Protein 5YNL (pdb70)

Organism: Glaciozyma antarctica (strain PI12) (NCBI:txid1332765)

GO terms:
  GO:0004053 arginase activity (F, EXP)

Nearest PDB structures (foldseek):
  1tbj-assembly1_C  TM=9.280E-01  e=2.179E-28  Rattus norvegicus
  1zpe-assembly1_A  TM=9.276E-01  e=1.313E-27  Rattus norvegicus
  8rgu-assembly1_A  TM=8.989E-01  e=2.593E-28  Homo sapiens
  9frv-assembly1_C  TM=9.146E-01  e=8.754E-28  Homo sapiens
  1hqg-assembly1_A  TM=9.243E-01  e=5.274E-27  Rattus norvegicus

B-factor: mean 57.64, std 26.45, range [16.8, 161.22]

CATH classification: 3.40.800.10

Structure (mmCIF, N/CA/C/O backbone):
data_5YNL
#
_entry.id   5YNL
#
_cell.length_a   91.193
_cell.length_b   91.193
_cell.length_c   107.779
_cell.angle_alpha   90
_cell.angle_beta   90
_cell.angle_gamma   120
#
_symmetry.space_group_name_H-M   'H 3'
#
loop_
_entity.id
_entity.type
_entity.pdbx_description
1 polymer Arginase
2 water water
#
loop_
_atom_site.group_PDB
_atom_site.id
_atom_site.type_symbol
_atom_site.label_atom_id
_atom_site.label_alt_id
_atom_site.label_comp_id
_atom_site.label_asym_id
_atom_site.label_entity_id
_atom_site.label_seq_id
_atom_site.pdbx_PDB_ins_code
_atom_site.Cartn_x
_atom_site.Cartn_y
_atom_site.Cartn_z
_atom_site.occupancy
_atom_site.B_iso_or_equiv
_atom_site.auth_seq_id
_atom_site.auth_comp_id
_atom_site.auth_asym_id
_atom_site.auth_atom_id
_atom_site.pdbx_PDB_model_num
ATOM 1 N N . MET A 1 44 ? 11.88 37.531 22.064 1 83.315 1 MET A N 1
ATOM 2 C CA . MET A 1 44 ? 12.615 38.084 20.893 1 76.306 1 MET A CA 1
ATOM 3 C C . MET A 1 44 ? 13.402 36.953 20.223 1 71.82 1 MET A C 1
ATOM 4 O O . MET A 1 44 ? 13.855 36.016 20.889 1 82.504 1 MET A O 1
ATOM 9 N N . SER A 1 45 ? 13.562 37.081 18.897 1 61.927 2 SER A N 1
ATOM 10 C CA . SER A 1 45 ? 14.098 36.106 17.952 1 57.223 2 SER A CA 1
ATOM 11 C C . SER A 1 45 ? 15.599 35.831 18.156 1 60.244 2 SER A C 1
ATOM 12 O O . SER A 1 45 ? 16.32 36.71 18.629 1 62.116 2 SER A O 1
ATOM 15 N N . PRO A 1 46 ? 16.124 34.614 17.812 1 60.685 3 PRO A N 1
ATOM 16 C CA . PRO A 1 46 ? 17.554 34.311 17.924 1 59.371 3 PRO A CA 1
ATOM 17 C C . PRO A 1 46 ? 18.435 35.065 16.918 1 62.551 3 PRO A C 1
ATOM 18 O O . PRO A 1 46 ? 18.024 35.297 15.775 1 56.699 3 PRO A O 1
ATOM 22 N N . ALA A 1 47 ? 19.664 35.416 17.353 1 69.52 4 ALA A N 1
ATOM 23 C CA . ALA A 1 47 ? 20.625 36.24 16.611 1 67.092 4 ALA A CA 1
ATOM 24 C C . ALA A 1 47 ? 21.119 35.497 15.37 1 65.737 4 ALA A C 1
ATOM 25 O O . ALA A 1 47 ? 21.583 36.119 14.408 1 65.493 4 ALA A O 1
ATOM 27 N N . THR A 1 48 ? 20.989 34.162 15.423 1 61.509 5 THR A N 1
ATOM 28 C CA . THR A 1 48 ? 21.275 33.253 14.327 1 59.343 5 THR A CA 1
ATOM 29 C C . THR A 1 48 ? 20.188 32.161 14.219 1 55.211 5 THR A C 1
ATOM 30 O O . THR A 1 48 ? 19.378 31.986 15.124 1 55.118 5 THR A O 1
ATOM 34 N N . SER A 1 49 ? 20.141 31.45 13.087 1 50.801 6 SER A N 1
ATOM 35 C CA . SER A 1 49 ? 19.177 30.391 12.841 1 48.678 6 SER A CA 1
ATOM 36 C C . SER A 1 49 ? 19.496 29.187 13.714 1 52.003 6 SER A C 1
ATOM 37 O O . SER A 1 49 ? 20.606 28.66 13.585 1 59.278 6 SER A O 1
ATOM 40 N N . PRO A 1 50 ? 18.572 28.694 14.587 1 49.668 7 PRO A N 1
ATOM 41 C CA . PRO A 1 50 ? 18.821 27.469 15.362 1 53.061 7 PRO A CA 1
ATOM 42 C C . PRO A 1 50 ? 18.646 26.182 14.547 1 52.854 7 PRO A C 1
ATOM 43 O O . PRO A 1 50 ? 18.998 25.122 15.024 1 61.403 7 PRO A O 1
ATOM 47 N N . PHE A 1 51 ? 18.177 26.292 13.298 1 50.199 8 PHE A N 1
ATOM 48 C CA . PHE A 1 51 ? 17.643 25.165 12.552 1 51.882 8 PHE A CA 1
ATOM 49 C C . PHE A 1 51 ? 18.592 24.734 11.428 1 55.728 8 PHE A C 1
ATOM 50 O O . PHE A 1 51 ? 18.757 23.535 11.214 1 56.731 8 PHE A O 1
ATOM 58 N N . LEU A 1 52 ? 19.178 25.705 10.7 1 55.797 9 LEU A N 1
ATOM 59 C CA . LEU A 1 52 ? 19.784 25.424 9.399 1 56.661 9 LEU A CA 1
ATOM 60 C C . LEU A 1 52 ? 21.216 24.908 9.546 1 60.604 9 LEU A C 1
ATOM 61 O O . LEU A 1 52 ? 21.841 25.129 10.58 1 63.549 9 LEU A O 1
ATOM 66 N N . ALA A 1 53 ? 21.705 24.214 8.501 1 64.042 10 ALA A N 1
ATOM 67 C CA . ALA A 1 53 ? 23.035 23.608 8.467 1 69.272 10 ALA A CA 1
ATOM 68 C C . ALA A 1 53 ? 24.106 24.672 8.239 1 71.227 10 ALA A C 1
ATOM 69 O O . ALA A 1 53 ? 23.885 25.664 7.52 1 64.608 10 ALA A O 1
ATOM 71 N N . THR A 1 54 ? 25.266 24.379 8.847 1 74.708 11 THR A N 1
ATOM 72 C CA . THR A 1 54 ? 26.328 25.292 9.221 1 78.35 11 THR A CA 1
ATOM 73 C C . THR A 1 54 ? 27.105 25.807 8.004 1 84 11 THR A C 1
ATOM 74 O O . THR A 1 54 ? 27.722 26.863 8.167 1 93.906 11 THR A O 1
ATOM 76 N N . PRO A 1 55 ? 27.225 25.094 6.832 1 78.704 12 PRO A N 1
ATOM 77 C CA . PRO A 1 55 ? 27.191 25.77 5.521 1 73.053 12 PRO A CA 1
ATOM 78 C C . PRO A 1 55 ? 25.781 26.049 4.963 1 66.245 12 PRO A C 1
ATOM 79 O O . PRO A 1 55 ? 25.112 25.116 4.497 1 63.622 12 PRO A O 1
ATOM 83 N N A ARG A 1 56 ? 25.37 27.332 5.004 0.5 62.438 13 ARG A N 1
ATOM 84 N N B ARG A 1 56 ? 25.357 27.333 5.011 0.5 63.483 13 ARG A N 1
ATOM 85 C CA A ARG A 1 56 ? 24.031 27.811 4.666 0.5 56.525 13 ARG A CA 1
ATOM 86 C CA B ARG A 1 56 ? 24.001 27.798 4.701 0.5 58.242 13 ARG A CA 1
ATOM 87 C C A ARG A 1 56 ? 23.664 27.421 3.235 0.5 57.123 13 ARG A C 1
ATOM 88 C C B ARG A 1 56 ? 23.63 27.464 3.255 0.5 58.133 13 ARG A C 1
ATOM 89 O O A ARG A 1 56 ? 24.383 27.763 2.292 0.5 59.029 13 ARG A O 1
ATOM 90 O O B ARG A 1 56 ? 24.303 27.897 2.317 0.5 60.225 13 ARG A O 1
ATOM 105 N N . THR A 1 57 ? 22.571 26.66 3.097 1 54.787 14 THR A N 1
ATOM 106 C CA . THR A 1 57 ? 22.293 26.016 1.824 1 54.514 14 THR A CA 1
ATOM 107 C C . THR A 1 57 ? 20.825 26.181 1.524 1 50.765 14 THR A C 1
ATOM 108 O O . THR A 1 57 ? 20.025 25.827 2.379 1 52.49 14 THR A O 1
ATOM 112 N N . ALA A 1 58 ? 20.543 26.744 0.335 1 47.239 15 ALA A N 1
ATOM 113 C CA . ALA A 1 58 ? 19.213 26.925 -0.219 1 44.248 15 ALA A CA 1
ATOM 114 C C . ALA A 1 58 ? 18.931 25.78 -1.17 1 45.524 15 ALA A C 1
ATOM 115 O O . ALA A 1 58 ? 19.713 25.527 -2.101 1 47.953 15 ALA A O 1
ATOM 117 N N . GLY A 1 59 ? 17.828 25.083 -0.872 1 47.019 16 GLY A N 1
ATOM 118 C CA . GLY A 1 59 ? 17.316 24.024 -1.732 1 50.997 16 GLY A CA 1
ATOM 119 C C . GLY A 1 59 ? 16.2 24.56 -2.624 1 50.307 16 GLY A C 1
ATOM 120 O O . GLY A 1 59 ? 15.382 25.346 -2.145 1 48.776 16 GLY A O 1
ATOM 121 N N . ILE A 1 60 ? 16.232 24.195 -3.918 1 51.478 17 ILE A N 1
ATOM 122 C CA . ILE A 1 60 ? 15.236 24.659 -4.875 1 55.651 17 ILE A CA 1
ATOM 123 C C . ILE A 1 60 ? 14.42 23.472 -5.382 1 56.036 17 ILE A C 1
ATOM 124 O O . ILE A 1 60 ? 14.97 22.544 -5.963 1 54.224 17 ILE A O 1
ATOM 129 N N . VAL A 1 61 ? 13.095 23.578 -5.194 1 51.491 18 VAL A N 1
ATOM 130 C CA . VAL A 1 61 ? 12.106 22.687 -5.783 1 49.841 18 VAL A CA 1
ATOM 131 C C . VAL A 1 61 ? 11.225 23.544 -6.701 1 50.285 18 VAL A C 1
ATOM 132 O O . VAL A 1 61 ? 10.442 24.394 -6.228 1 45.616 18 VAL A O 1
ATOM 136 N N . GLY A 1 62 ? 11.431 23.369 -8.016 1 47.433 19 GLY A N 1
ATOM 137 C CA . GLY A 1 62 ? 10.546 23.926 -9.02 1 47.889 19 GLY A CA 1
ATOM 138 C C . GLY A 1 62 ? 9.457 22.928 -9.387 1 50.348 19 GLY A C 1
ATOM 139 O O . GLY A 1 62 ? 9.756 21.767 -9.621 1 51.546 19 GLY A O 1
ATOM 140 N N . CYS A 1 63 ? 8.2 23.39 -9.419 1 52.526 20 CYS A N 1
ATOM 141 C CA . CYS A 1 63 ? 7.097 22.576 -9.907 1 56.159 20 CYS A CA 1
ATOM 142 C C . CYS A 1 63 ? 6.173 23.381 -10.827 1 56.771 20 CYS A C 1
ATOM 143 O O . CYS A 1 63 ? 5.306 24.118 -10.353 1 52.105 20 CYS A O 1
ATOM 146 N N . PRO A 1 64 ? 6.283 23.22 -12.161 1 60.496 21 PRO A N 1
ATOM 147 C CA . PRO A 1 64 ? 5.309 23.79 -13.074 1 66.911 21 PRO A CA 1
ATOM 148 C C . PRO A 1 64 ? 4.063 22.912 -13.155 1 74.162 21 PRO A C 1
ATOM 149 O O . PRO A 1 64 ? 4.133 21.794 -13.703 1 85.38 21 PRO A O 1
ATOM 153 N N . PHE A 1 65 ? 2.947 23.43 -12.611 1 66.781 22 PHE A N 1
ATOM 154 C CA . PHE A 1 65 ? 1.685 22.709 -12.48 1 67.475 22 PHE A CA 1
ATOM 155 C C . PHE A 1 65 ? 0.554 23.681 -12.152 1 63.987 22 PHE A C 1
ATOM 156 O O . PHE A 1 65 ? 0.675 24.431 -11.191 1 58.1 22 PHE A O 1
ATOM 164 N N . SER A 1 66 ? -0.541 23.6 -12.927 1 70.522 23 SER A N 1
ATOM 165 C CA . SER A 1 66 ? -1.789 24.329 -12.711 1 73.116 23 SER A CA 1
ATOM 166 C C . SER A 1 66 ? -3.016 23.429 -12.947 1 76.736 23 SER A C 1
ATOM 167 O O . SER A 1 66 ? -3.537 23.334 -14.058 1 75.742 23 SER A O 1
ATOM 170 N N . GLY A 1 67 ? -3.492 22.772 -11.881 1 81.792 24 GLY A N 1
ATOM 171 C CA . GLY A 1 67 ? -4.603 21.829 -11.977 1 90.624 24 GLY A CA 1
ATOM 172 C C . GLY A 1 67 ? -5.327 21.626 -10.653 1 90.92 24 GLY A C 1
ATOM 173 O O . GLY A 1 67 ? -6.357 20.911 -10.678 1 93.57 24 GLY A O 1
ATOM 174 N N . ASP A 1 75 ? 2.659 26.81 -13.955 1 59.589 32 ASP A N 1
ATOM 175 C CA . ASP A 1 75 ? 3.205 27.978 -14.7 1 62.469 32 ASP A CA 1
ATOM 176 C C . ASP A 1 75 ? 4.564 27.618 -15.314 1 68.752 32 ASP A C 1
ATOM 177 O O . ASP A 1 75 ? 5.214 26.683 -14.857 1 71.785 32 ASP A O 1
ATOM 182 N N . THR A 1 76 ? 5.017 28.377 -16.33 1 71.413 33 THR A N 1
ATOM 183 C CA . THR A 1 76 ? 6.431 28.398 -16.704 1 70.234 33 THR A CA 1
ATOM 184 C C . THR A 1 76 ? 7.176 29.512 -15.947 1 63.549 33 THR A C 1
ATOM 185 O O . THR A 1 76 ? 8.337 29.785 -16.234 1 63.922 33 THR A O 1
ATOM 189 N N . GLY A 1 77 ? 6.524 30.114 -14.944 1 55.273 34 GLY A N 1
ATOM 190 C CA . GLY A 1 77 ? 7.11 31.127 -14.079 1 52.201 34 GLY A CA 1
ATOM 191 C C . GLY A 1 77 ? 8.221 30.554 -13.181 1 51.017 34 GLY A C 1
ATOM 192 O O . GLY A 1 77 ? 9.174 31.284 -12.892 1 50.015 34 GLY A O 1
ATOM 193 N N . PRO A 1 78 ? 8.106 29.316 -12.611 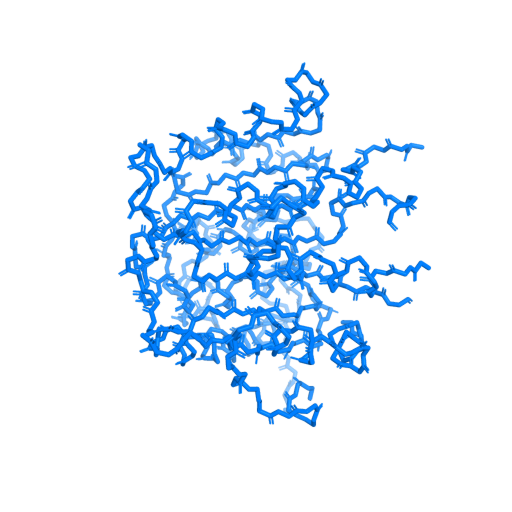1 49.622 35 PRO A N 1
ATOM 194 C CA . PRO A 1 78 ? 9.235 28.635 -11.977 1 50.205 35 PRO A CA 1
ATOM 195 C C . PRO A 1 78 ? 10.521 28.644 -12.811 1 49.035 35 PRO A C 1
ATOM 196 O O . PRO A 1 78 ? 11.546 29.125 -12.31 1 46.688 35 PRO A O 1
ATOM 200 N N . LEU A 1 79 ? 10.395 28.195 -14.075 1 48.544 36 LEU A N 1
ATOM 201 C CA . LEU A 1 79 ? 11.448 28.066 -15.063 1 50.597 36 LEU A CA 1
ATOM 202 C C . LEU A 1 79 ? 12.003 29.439 -15.414 1 51.694 36 LEU A C 1
ATOM 203 O O . LEU A 1 79 ? 13.213 29.545 -15.594 1 55.486 36 LEU A O 1
ATOM 208 N N . GLN A 1 80 ? 11.135 30.457 -15.532 1 50.612 37 GLN A N 1
ATOM 209 C CA . GLN A 1 80 ? 11.55 31.8 -15.929 1 52.575 37 GLN A CA 1
ATOM 210 C C . GLN A 1 80 ? 12.339 32.464 -14.811 1 49.455 37 GLN A C 1
ATOM 211 O O . GLN A 1 80 ? 13.264 33.221 -15.084 1 50.106 37 GLN A O 1
ATOM 217 N N . LEU A 1 81 ? 11.907 32.212 -13.571 1 46.451 38 LEU A N 1
ATOM 218 C CA . LEU A 1 81 ? 12.54 32.752 -12.384 1 44.392 38 LEU A CA 1
ATOM 219 C C . LEU A 1 81 ? 13.996 32.302 -12.368 1 44.329 38 LEU A C 1
ATOM 220 O O . LEU A 1 81 ? 14.866 33.114 -12.06 1 43.201 38 LEU A O 1
ATOM 225 N N . ILE A 1 82 ? 14.179 31.015 -12.663 1 44.327 39 ILE A N 1
ATOM 226 C CA . ILE A 1 82 ? 15.444 30.317 -12.624 1 50.527 39 ILE A CA 1
ATOM 227 C C . ILE A 1 82 ? 16.355 30.939 -13.682 1 54.875 39 ILE A C 1
ATOM 228 O O . ILE A 1 82 ? 17.522 31.244 -13.384 1 58.397 39 ILE A O 1
ATOM 233 N N . GLU A 1 83 ? 15.771 31.173 -14.869 1 54.315 40 GLU A N 1
ATOM 234 C CA . GLU A 1 83 ? 16.456 31.718 -16.028 1 56.582 40 GLU A CA 1
ATOM 235 C C . GLU A 1 83 ? 16.902 33.153 -15.741 1 55.233 40 GLU A C 1
ATOM 236 O O . GLU A 1 83 ? 17.922 33.58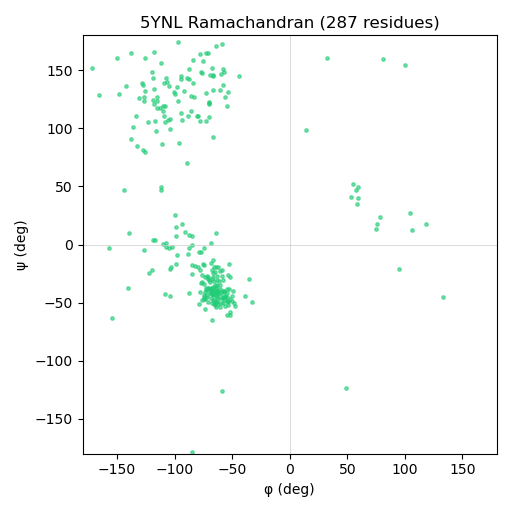2 -16.255 1 59.869 40 GLU A O 1
ATOM 242 N N . SER A 1 84 ? 16.151 33.882 -14.918 1 51.532 41 SER A N 1
ATOM 243 C CA . SER A 1 84 ? 16.346 35.311 -14.665 1 51.895 41 SER A CA 1
ATOM 244 C C . SER A 1 84 ? 17.488 35.599 -13.687 1 52.034 41 SER A C 1
ATOM 245 O O . SER A 1 84 ? 17.762 36.776 -13.452 1 53.12 41 SER A O 1
ATOM 248 N N . GLY A 1 85 ? 18.092 34.557 -13.08 1 50.899 42 GLY A N 1
ATOM 249 C CA . GLY A 1 85 ? 19.305 34.715 -12.293 1 51.337 42 GLY A CA 1
ATOM 250 C C . GLY A 1 85 ? 19.051 34.64 -10.785 1 49.608 42 GLY A C 1
ATOM 251 O O . GLY A 1 85 ? 19.834 35.168 -9.997 1 49.636 42 GLY A O 1
ATOM 252 N N . LEU A 1 86 ? 17.985 33.927 -10.392 1 48.023 43 LEU A N 1
ATOM 253 C CA . LEU A 1 86 ? 17.671 33.688 -8.996 1 45.565 43 LEU A CA 1
ATOM 254 C C . LEU A 1 86 ? 18.83 32.98 -8.284 1 49.386 43 LEU A C 1
ATOM 255 O O . LEU A 1 86 ? 19.1 33.302 -7.117 1 47.516 43 LEU A O 1
ATOM 260 N N . LEU A 1 87 ? 19.456 32.016 -9 1 51.464 44 LEU A N 1
ATOM 261 C CA . LEU A 1 87 ? 20.513 31.147 -8.518 1 54.328 44 LEU A CA 1
ATOM 262 C C . LEU A 1 87 ? 21.708 32.004 -8.096 1 58.078 44 LEU A C 1
ATOM 263 O O . LEU A 1 87 ? 22.156 31.895 -6.954 1 57.375 44 LEU A O 1
ATOM 268 N N . ASN A 1 88 ? 22.163 32.868 -9.023 1 61.089 45 ASN A N 1
ATOM 269 C CA . ASN A 1 88 ? 23.241 33.832 -8.856 1 63.288 45 ASN A CA 1
ATOM 270 C C . ASN A 1 88 ? 22.925 34.856 -7.747 1 62.7 45 ASN A C 1
ATOM 271 O O . ASN A 1 88 ? 23.84 35.361 -7.087 1 63.214 45 ASN A O 1
ATOM 276 N N . ASP A 1 89 ? 21.644 35.185 -7.559 1 53.543 46 ASP A N 1
ATOM 277 C CA . ASP A 1 89 ? 21.252 36.152 -6.546 1 54.345 46 ASP A CA 1
ATOM 278 C C . ASP A 1 89 ? 21.388 35.542 -5.161 1 52.746 46 ASP A C 1
ATOM 279 O O . ASP A 1 89 ? 21.762 36.247 -4.238 1 54.169 46 ASP A O 1
ATOM 284 N N . ILE A 1 90 ? 21.026 34.263 -5.053 1 51.536 47 ILE A N 1
ATOM 285 C CA . ILE A 1 90 ? 21.114 33.486 -3.835 1 51.579 47 ILE A CA 1
ATOM 286 C C . ILE A 1 90 ? 22.597 33.285 -3.471 1 55.016 47 ILE A C 1
ATOM 287 O O . ILE A 1 90 ? 22.962 33.445 -2.309 1 56.227 47 ILE A O 1
ATOM 292 N N . GLU A 1 91 ? 23.439 33.028 -4.48 1 54.59 48 GLU A N 1
ATOM 293 C CA . GLU A 1 91 ? 24.887 32.904 -4.365 1 61.635 48 GLU A CA 1
ATOM 294 C C . GLU A 1 91 ? 25.543 34.216 -3.893 1 62.159 48 GLU A C 1
ATOM 295 O O . GLU A 1 91 ? 26.404 34.207 -3.009 1 62.688 48 GLU A O 1
ATOM 301 N N . ASN A 1 92 ? 25.128 35.344 -4.48 1 62.526 49 ASN A N 1
ATOM 302 C CA . ASN A 1 92 ? 25.543 36.688 -4.086 1 64.978 49 ASN A CA 1
ATOM 303 C C . ASN A 1 92 ? 25.322 36.951 -2.592 1 60.524 49 ASN A C 1
ATOM 304 O O . ASN A 1 92 ? 26.103 37.691 -2.003 1 65.169 49 ASN A O 1
ATOM 309 N N . LEU A 1 93 ? 24.353 36.253 -1.989 1 55.717 50 LEU A N 1
ATOM 310 C CA . LEU A 1 93 ? 23.849 36.486 -0.642 1 56.85 50 LEU A CA 1
ATOM 311 C C . LEU A 1 93 ? 24.455 35.541 0.405 1 61.733 50 LEU A C 1
ATOM 312 O O . LEU A 1 93 ? 23.913 35.461 1.527 1 57.892 50 LEU A O 1
ATOM 317 N N . GLY A 1 94 ? 25.559 34.852 0.047 1 62.688 51 GLY A N 1
ATOM 318 C CA . GLY A 1 94 ? 26.237 33.935 0.95 1 62.259 51 GLY A CA 1
ATOM 319 C C . GLY A 1 94 ? 25.819 32.471 0.793 1 60.333 51 GLY A C 1
ATOM 320 O O . GLY A 1 94 ? 26.62 31.602 1.14 1 66.252 51 GLY A O 1
ATOM 321 N N . TRP A 1 95 ? 24.633 32.19 0.218 1 53.075 52 TRP A N 1
ATOM 322 C CA . TRP A 1 95 ? 24.066 30.84 0.211 1 53.272 52 TRP A CA 1
ATOM 323 C C . TRP A 1 95 ? 24.69 29.887 -0.814 1 56.651 52 TRP A C 1
ATOM 324 O O . TRP A 1 95 ? 25.073 30.325 -1.897 1 62.739 52 TRP A O 1
ATOM 335 N N . THR A 1 96 ? 24.734 28.578 -0.484 1 57.383 53 THR A N 1
ATOM 336 C CA . THR A 1 96 ? 25.047 27.474 -1.407 1 58.889 53 THR A CA 1
ATOM 337 C C . THR A 1 96 ? 23.742 26.891 -1.961 1 56.869 53 THR A C 1
ATOM 338 O O . THR A 1 96 ? 22.772 26.736 -1.224 1 53.7 53 THR A O 1
ATOM 342 N N . VAL A 1 97 ? 23.767 26.517 -3.256 1 58.053 54 VAL A N 1
ATOM 343 C CA . VAL A 1 97 ? 22.593 26.129 -4.023 1 55.139 54 VAL A CA 1
ATOM 344 C C . VAL A 1 97 ? 22.602 24.624 -4.293 1 57.716 54 VAL A C 1
ATOM 345 O O . VAL A 1 97 ? 23.51 24.069 -4.922 1 62.033 54 VAL A O 1
ATOM 349 N N . ASP A 1 98 ? 21.559 23.972 -3.777 1 57.143 55 ASP A N 1
ATOM 350 C CA . ASP A 1 98 ? 21.217 22.613 -4.15 1 59.748 55 ASP A CA 1
ATOM 351 C C . ASP A 1 98 ? 19.958 22.729 -4.984 1 55.832 55 ASP A C 1
ATOM 352 O O . ASP A 1 98 ? 18.903 22.997 -4.443 1 51.367 55 ASP A O 1
ATOM 357 N N . PHE A 1 99 ? 20.15 22.556 -6.293 1 58.704 56 PHE A N 1
ATOM 358 C CA . PHE A 1 99 ? 19.124 22.478 -7.309 1 59.24 56 PHE A CA 1
ATOM 359 C C . PHE A 1 99 ? 19.531 21.44 -8.351 1 63.661 56 PHE A C 1
ATOM 360 O O . PHE A 1 99 ? 20.68 21.448 -8.823 1 68.116 56 PHE A O 1
ATOM 368 N N . ALA A 1 100 ? 18.543 20.615 -8.75 1 64.498 57 ALA A N 1
ATOM 369 C CA . ALA A 1 100 ? 18.713 19.423 -9.57 1 71.813 57 ALA A CA 1
ATOM 370 C C . ALA A 1 100 ? 18.67 19.728 -11.074 1 74.327 57 ALA A C 1
ATOM 371 O O . ALA A 1 100 ? 18.656 18.803 -11.886 1 74.308 57 ALA A O 1
ATOM 373 N N . GLY A 1 101 ? 18.656 21.022 -11.442 1 73.385 58 GLY A N 1
ATOM 374 C CA . GLY A 1 101 ? 18.785 21.439 -12.83 1 75.316 58 GLY A CA 1
ATOM 375 C C . GLY A 1 101 ? 17.427 21.786 -13.432 1 75.242 58 GLY A C 1
ATOM 376 O O . GLY A 1 101 ? 16.382 21.309 -12.964 1 72.724 58 GLY A O 1
ATOM 377 N N . ALA A 1 102 ? 17.48 22.649 -14.456 1 77.617 59 ALA A N 1
ATOM 378 C CA . ALA A 1 102 ? 16.308 23.266 -15.061 1 76.027 59 ALA A CA 1
ATOM 379 C C . ALA A 1 102 ? 15.556 22.256 -15.933 1 81.8 59 ALA A C 1
ATOM 380 O O . ALA A 1 102 ? 14.385 22.476 -16.239 1 81.637 59 ALA A O 1
ATOM 382 N N . ASP A 1 103 ? 16.224 21.147 -16.299 1 86.728 60 ASP A N 1
ATOM 383 C CA . ASP A 1 103 ? 15.581 20.001 -16.931 1 94.939 60 ASP A CA 1
ATOM 384 C C . ASP A 1 103 ? 14.679 19.249 -15.947 1 99.891 60 ASP A C 1
ATOM 385 O O . ASP A 1 103 ? 13.685 18.661 -16.378 1 104.644 60 ASP A O 1
ATOM 390 N N . ALA A 1 104 ? 15.035 19.266 -14.646 1 99.523 61 ALA A N 1
ATOM 391 C CA . ALA A 1 104 ? 14.313 18.562 -13.591 1 101.504 61 ALA A CA 1
ATOM 392 C C . ALA A 1 104 ? 13.33 19.503 -12.89 1 103.359 61 ALA A C 1
ATOM 393 O O . ALA A 1 104 ? 13.662 20.131 -11.881 1 101.257 61 ALA A O 1
ATOM 395 N N . LEU A 1 105 ? 12.12 19.585 -13.469 1 106.482 62 LEU A N 1
ATOM 396 C CA . LEU A 1 105 ? 10.995 20.399 -13.022 1 109.773 62 LEU A CA 1
ATOM 397 C C . LEU A 1 105 ? 9.685 19.767 -13.514 1 117.642 62 LEU A C 1
ATOM 398 O O . LEU A 1 105 ? 8.873 19.33 -12.693 1 118.207 62 LEU A O 1
ATOM 400 N N . ALA A 1 106 ? 9.519 19.704 -14.854 1 121.186 63 ALA A N 1
ATOM 401 C CA . ALA A 1 106 ? 8.36 19.181 -15.571 1 113.56 63 ALA A CA 1
ATOM 402 C C . ALA A 1 106 ? 8.71 17.835 -16.212 1 116.199 63 ALA A C 1
ATOM 403 O O . ALA A 1 106 ? 7.771 17.118 -16.628 1 114.034 63 ALA A O 1
ATOM 405 N N . ASP A 1 112 ? 0.06 6.841 -17.424 1 138.855 69 ASP A N 1
ATOM 406 C CA . ASP A 1 112 ? -0.42 6.193 -18.678 1 148.808 69 ASP A CA 1
ATOM 407 C C . ASP A 1 112 ? -1.9 5.821 -18.533 1 155.347 69 ASP A C 1
ATOM 408 O O . ASP A 1 112 ? -2.461 5.134 -19.399 1 159.372 69 ASP A O 1
ATOM 413 N N . THR A 1 113 ? -2.518 6.308 -17.444 1 150.601 70 THR A N 1
ATOM 414 C CA . THR A 1 113 ? -3.827 5.873 -16.979 1 154.835 70 THR A CA 1
ATOM 415 C C . THR A 1 113 ? -4.75 7.078 -16.789 1 151.604 70 THR A C 1
ATOM 416 O O . THR A 1 113 ? -4.306 8.104 -16.264 1 144.967 70 THR A O 1
ATOM 418 N N . PRO A 1 114 ? -6.045 7.007 -17.215 1 154.211 71 PRO A N 1
ATOM 419 C CA . PRO A 1 114 ? -7.067 7.934 -16.73 1 151.345 71 PRO A CA 1
ATOM 420 C C . PRO A 1 114 ? -7.269 7.872 -15.216 1 146.353 71 PRO A C 1
ATOM 421 O O . PRO A 1 114 ? -7.093 6.818 -14.602 1 151.531 71 PRO A O 1
ATOM 425 N N . ASP A 1 115 ? -7.6 9.024 -14.627 1 139.295 72 ASP A N 1
ATOM 426 C CA . ASP A 1 115 ? -7.892 9.13 -13.204 1 137.078 72 ASP A CA 1
ATOM 427 C C . ASP A 1 115 ? -9.184 9.936 -13.027 1 135.259 72 ASP A C 1
ATOM 428 O O . ASP A 1 115 ? -9.131 11.161 -12.835 1 124.74 72 ASP A O 1
ATOM 433 N N . PRO A 1 116 ? -10.376 9.271 -13.117 1 137.988 73 PRO A N 1
ATOM 434 C CA . PRO A 1 116 ? -11.673 9.936 -12.983 1 137.18 73 PRO A CA 1
ATOM 435 C C . PRO A 1 116 ? -11.904 10.669 -11.658 1 131.17 73 PRO A C 1
ATOM 436 O O . PRO A 1 116 ? -11.101 10.585 -10.723 1 122.086 73 PRO A O 1
ATOM 440 N N . ASP A 1 117 ? -13.029 11.396 -11.624 1 133.449 74 ASP A N 1
ATOM 441 C CA . ASP A 1 117 ? -13.489 12.166 -10.484 1 130.006 74 ASP A CA 1
ATOM 442 C C . ASP A 1 117 ? -13.993 11.221 -9.398 1 132.328 74 ASP A C 1
ATOM 443 O O . ASP A 1 117 ? -15.04 10.578 -9.551 1 135.303 74 ASP A O 1
ATOM 448 N N . ILE A 1 118 ? -13.17 11.107 -8.345 1 127.409 75 ILE A N 1
ATOM 449 C CA . ILE A 1 118 ? -13.62 10.853 -6.985 1 129.257 75 ILE A CA 1
ATOM 450 C C . ILE A 1 118 ? -14.407 12.094 -6.542 1 130.49 75 ILE A C 1
ATOM 451 O O . ILE A 1 118 ? -13.978 13.216 -6.814 1 127.926 75 ILE A O 1
ATOM 456 N N . GLY A 1 119 ? -15.595 11.867 -5.952 1 135.825 76 GLY A N 1
ATOM 457 C CA . GLY A 1 119 ? -16.445 12.888 -5.347 1 135.094 76 GLY A CA 1
ATOM 458 C C . GLY A 1 119 ? -16.654 14.092 -6.264 1 133.231 76 GLY A C 1
ATOM 459 O O . GLY A 1 119 ? -17.105 13.922 -7.399 1 135.252 76 GLY A O 1
ATOM 460 N N . ARG A 1 120 ? -16.305 15.285 -5.745 1 126.435 77 ARG A N 1
ATOM 461 C CA . ARG A 1 120 ? -16.207 16.524 -6.511 1 121.098 77 ARG A CA 1
ATOM 462 C C . ARG A 1 120 ? -14.738 16.941 -6.593 1 114.505 77 ARG A C 1
ATOM 463 O O . ARG A 1 120 ? -14.397 18.094 -6.313 1 113.375 77 ARG A O 1
ATOM 471 N N . LEU A 1 121 ? -13.881 15.98 -6.975 1 112.982 78 LEU A N 1
ATOM 472 C CA . LEU A 1 121 ? -12.436 16.181 -7.043 1 110.968 78 LEU A CA 1
ATOM 473 C C . LEU A 1 121 ? -11.982 16 -8.492 1 108.736 78 LEU A C 1
ATOM 474 O O . LEU A 1 121 ? -12.382 15.043 -9.152 1 110.63 78 LEU A O 1
ATOM 479 N N . LYS A 1 122 ? -11.149 16.94 -8.966 1 101.999 79 LYS A N 1
ATOM 480 C CA . LYS A 1 122 ? -10.828 17.07 -10.38 1 102.938 79 LYS A CA 1
ATOM 481 C C . LYS A 1 122 ? -9.333 16.864 -10.605 1 101.688 79 LYS A C 1
ATOM 482 O O . LYS A 1 122 ? -8.515 17.577 -10.02 1 97.123 79 LYS A O 1
ATOM 488 N N . GLN A 1 123 ? -9.029 15.892 -11.487 1 107.308 80 GLN A N 1
ATOM 489 C CA . GLN A 1 123 ? -7.709 15.338 -11.789 1 105.466 80 GLN A CA 1
ATOM 490 C C . GLN A 1 123 ? -7.028 14.838 -10.502 1 98.429 80 GLN A C 1
ATOM 491 O O . GLN A 1 123 ? -5.864 15.166 -10.272 1 92.605 80 GLN A O 1
ATOM 497 N N . PRO A 1 124 ? -7.678 13.979 -9.662 1 98.228 81 PRO A N 1
ATOM 498 C CA . PRO A 1 124 ? -7.295 13.802 -8.259 1 92.76 81 PRO A CA 1
ATOM 499 C C . PRO A 1 124 ? -5.981 13.057 -8.004 1 91.004 81 PRO A C 1
ATOM 500 O O . PRO A 1 124 ? -5.19 13.494 -7.171 1 83.467 81 PRO A O 1
ATOM 504 N N . ARG A 1 125 ? -5.777 11.93 -8.711 1 99.127 82 ARG A N 1
ATOM 505 C CA . ARG A 1 125 ? -4.638 11.024 -8.551 1 100.878 82 ARG A CA 1
ATOM 506 C C . ARG A 1 125 ? -3.383 11.587 -9.23 1 98.635 82 ARG A C 1
ATOM 507 O O . ARG A 1 125 ? -2.266 11.172 -8.906 1 98.402 82 ARG A O 1
ATOM 509 N N . LEU A 1 126 ? -3.591 12.496 -10.198 1 96.509 83 LEU A N 1
ATOM 510 C CA . LEU A 1 126 ? -2.551 13.297 -10.824 1 92.012 83 LEU A CA 1
ATOM 511 C C . LEU A 1 126 ? -2.124 14.378 -9.837 1 86.36 83 LEU A C 1
ATOM 512 O O . LEU A 1 126 ? -0.921 14.62 -9.685 1 85.224 83 LEU A O 1
ATOM 517 N N . VAL A 1 127 ? -3.121 15.006 -9.182 1 81.123 84 VAL A N 1
ATOM 518 C CA . VAL A 1 127 ? -2.879 16.009 -8.157 1 75.062 84 VAL A CA 1
ATOM 519 C C . VAL A 1 127 ? -2.095 15.365 -7.01 1 72.632 84 VAL A C 1
ATOM 520 O O . VAL A 1 127 ? -1.145 15.979 -6.518 1 69.418 84 VAL A O 1
ATOM 524 N N . SER A 1 128 ? -2.451 14.113 -6.661 1 75.516 85 SER A N 1
ATOM 525 C CA . SER A 1 128 ? -1.786 13.35 -5.611 1 74.736 85 SER A CA 1
ATOM 526 C C . SER A 1 128 ? -0.336 13.015 -5.964 1 73.838 85 SER A C 1
ATOM 527 O O . SER A 1 128 ? 0.546 13.233 -5.131 1 69.233 85 SER A O 1
ATOM 530 N N . ARG A 1 129 ? -0.115 12.517 -7.195 1 77.26 86 ARG A N 1
ATOM 531 C CA . ARG A 1 129 ? 1.188 12.157 -7.745 1 79.244 86 ARG A CA 1
ATOM 532 C C . ARG A 1 129 ? 2.16 13.336 -7.576 1 74.635 86 ARG A C 1
ATOM 533 O O . ARG A 1 129 ? 3.156 13.231 -6.858 1 74.048 86 ARG A O 1
ATOM 541 N N . VAL A 1 130 ? 1.823 14.479 -8.188 1 71.42 87 VAL A N 1
ATOM 542 C CA . VAL A 1 130 ? 2.643 15.687 -8.249 1 68.332 87 VAL A CA 1
ATOM 543 C C . VAL A 1 130 ? 3.024 16.163 -6.839 1 65.003 87 VAL A C 1
ATOM 544 O O . VAL A 1 130 ? 4.192 16.487 -6.588 1 63.445 87 VAL A O 1
ATOM 548 N N . THR A 1 131 ? 2.041 16.187 -5.923 1 64.159 88 THR A N 1
ATOM 549 C CA . THR A 1 131 ? 2.239 16.773 -4.596 1 61.204 88 THR A CA 1
ATOM 550 C C . THR A 1 131 ? 3.08 15.849 -3.717 1 60.699 88 THR A C 1
ATOM 551 O O . THR A 1 131 ? 3.893 16.345 -2.929 1 57.663 88 THR A O 1
ATOM 555 N N . LYS A 1 132 ? 2.907 14.526 -3.916 1 63.496 89 LYS A N 1
ATOM 556 C CA . LYS A 1 132 ? 3.724 13.505 -3.275 1 65.599 89 LYS A CA 1
ATOM 557 C C . LYS A 1 132 ? 5.173 13.768 -3.669 1 65.337 89 LYS A C 1
ATOM 558 O O . LYS A 1 132 ? 6.014 13.945 -2.787 1 67.775 89 LYS A O 1
ATOM 564 N N . ASP A 1 133 ? 5.402 13.928 -4.976 1 64.401 90 ASP A N 1
ATOM 565 C CA . ASP A 1 133 ? 6.705 14.234 -5.547 1 66.189 90 ASP A CA 1
ATOM 566 C C . ASP A 1 133 ? 7.312 15.463 -4.869 1 62.354 90 ASP A C 1
ATOM 567 O O . ASP A 1 133 ? 8.508 15.474 -4.564 1 61.795 90 ASP A O 1
ATOM 572 N N . VAL A 1 134 ? 6.445 16.443 -4.562 1 58.159 91 VAL A N 1
ATOM 573 C CA . VAL A 1 134 ? 6.849 17.701 -3.98 1 52.93 91 VAL A CA 1
ATOM 574 C C . VAL A 1 134 ? 7.223 17.467 -2.519 1 53.588 91 VAL A C 1
ATOM 575 O O . VAL A 1 134 ? 8.338 17.827 -2.14 1 54.369 91 VAL A O 1
ATOM 579 N N . ALA A 1 135 ? 6.31 16.891 -1.708 1 54.716 92 ALA A N 1
ATOM 580 C CA . ALA A 1 135 ? 6.619 16.444 -0.341 1 54.831 92 ALA A CA 1
ATOM 581 C C . ALA A 1 135 ? 8.011 15.814 -0.242 1 56.257 92 ALA A C 1
ATOM 582 O O . ALA A 1 135 ? 8.762 16.148 0.681 1 53.8 92 ALA A O 1
ATOM 584 N N . ASP A 1 136 ? 8.329 14.949 -1.231 1 59.214 93 ASP A N 1
ATOM 585 C CA . ASP A 1 136 ? 9.549 14.162 -1.308 1 64.44 93 ASP A CA 1
ATOM 586 C C . ASP A 1 136 ? 10.775 15.061 -1.445 1 65.474 93 ASP A C 1
ATOM 587 O O . ASP A 1 136 ? 11.69 14.974 -0.626 1 71.281 93 ASP A O 1
ATOM 592 N N . ARG A 1 137 ? 10.76 15.945 -2.447 1 65.723 94 ARG A N 1
ATOM 593 C CA . ARG A 1 137 ? 11.931 16.732 -2.819 1 65.38 94 ARG A CA 1
ATOM 594 C C . ARG A 1 137 ? 12.241 17.747 -1.72 1 61.122 94 ARG A C 1
ATOM 595 O O . ARG A 1 137 ? 13.414 18.038 -1.47 1 62.788 94 ARG A O 1
ATOM 603 N N . VAL A 1 138 ? 11.172 18.221 -1.057 1 54.685 95 VAL A N 1
ATOM 604 C CA . VAL A 1 138 ? 11.178 19.235 -0.016 1 49.975 95 VAL A CA 1
ATOM 605 C C . VAL A 1 138 ? 11.726 18.604 1.256 1 50.41 95 VAL A C 1
ATOM 606 O O . VAL A 1 138 ? 12.616 19.173 1.883 1 49.189 95 VAL A O 1
ATOM 610 N N . TYR A 1 139 ? 11.217 17.408 1.583 1 52.266 96 TYR A N 1
ATOM 611 C CA . TYR A 1 139 ? 11.707 16.623 2.704 1 55.419 96 TYR A CA 1
ATOM 612 C C . TYR A 1 139 ? 13.218 16.406 2.604 1 57.744 96 TYR A C 1
ATOM 613 O O . TYR A 1 139 ? 13.91 16.692 3.583 1 57.723 96 TYR A O 1
ATOM 622 N N . ALA A 1 140 ? 13.688 15.971 1.418 1 57.798 97 ALA A N 1
ATOM 623 C CA . ALA A 1 140 ? 15.091 15.724 1.105 1 60.712 97 ALA A CA 1
ATOM 624 C C . ALA A 1 140 ? 15.955 16.944 1.411 1 59.239 97 ALA A C 1
ATOM 625 O O . ALA A 1 140 ? 16.945 16.782 2.104 1 62.102 97 ALA A O 1
ATOM 627 N N . HIS A 1 141 ? 15.553 18.139 0.942 1 55.936 98 HIS A N 1
ATOM 628 C CA . HIS A 1 141 ? 16.228 19.402 1.236 1 56.514 98 HIS A CA 1
ATOM 629 C C . HIS A 1 141 ? 16.165 19.755 2.729 1 57.501 98 HIS A C 1
ATOM 630 O O . HIS A 1 141 ? 17.185 20.087 3.329 1 65.46 98 HIS A O 1
ATOM 637 N N . ALA A 1 142 ? 14.961 19.697 3.314 1 54.027 99 ALA A N 1
ATOM 638 C CA . ALA A 1 142 ? 14.699 20.005 4.713 1 53.973 99 ALA A CA 1
ATOM 639 C C . ALA A 1 142 ? 15.42 19.025 5.656 1 57.968 99 ALA A C 1
ATOM 640 O O . ALA A 1 142 ? 15.945 19.428 6.693 1 59.726 99 ALA A O 1
ATOM 642 N N . SER A 1 143 ? 15.492 17.741 5.293 1 56.816 100 SER A N 1
ATOM 643 C CA . SER A 1 143 ? 16.206 16.785 6.144 1 60.247 100 SER A CA 1
ATOM 644 C C . SER A 1 143 ? 17.723 17.028 6.168 1 60.446 100 SER A C 1
ATOM 645 O O . SER A 1 143 ? 18.412 16.337 6.892 1 64.937 100 SER A O 1
ATOM 648 N N . LYS A 1 144 ? 18.224 18.067 5.469 1 59.674 101 LYS A N 1
ATOM 649 C CA . LYS A 1 144 ? 19.649 18.352 5.335 1 60.391 101 LYS A CA 1
ATOM 650 C C . LYS A 1 144 ? 20.049 19.721 5.911 1 59.653 101 LYS A C 1
ATOM 651 O O . LYS A 1 144 ? 21.198 20.133 5.754 1 59.888 101 LYS A O 1
ATOM 657 N N . GLY A 1 145 ? 19.105 20.455 6.529 1 57.589 102 GLY A N 1
ATOM 658 C CA . GLY A 1 145 ? 19.381 21.778 7.089 1 57.519 102 GLY A CA 1
ATOM 659 C C . GLY A 1 145 ? 19.419 22.88 6.028 1 57.673 102 GLY A C 1
ATOM 660 O O . GLY A 1 145 ? 20.076 23.922 6.182 1 54.19 102 GLY A O 1
ATOM 661 N N . GLN A 1 146 ? 18.729 22.6 4.916 1 59.86 103 GLN A N 1
ATOM 662 C CA . GLN A 1 146 ? 18.556 23.562 3.842 1 53.556 103 GLN A CA 1
ATOM 663 C C . GLN A 1 146 ? 17.33 24.416 4.137 1 47.891 103 GLN A C 1
ATOM 664 O O . GLN A 1 146 ? 16.394 23.98 4.82 1 44.892 103 GLN A O 1
ATOM 670 N N . LEU A 1 147 ? 17.365 25.656 3.629 1 45.703 104 LEU A N 1
ATOM 671 C CA . LEU A 1 147 ? 16.142 26.437 3.54 1 41.898 104 LEU A CA 1
ATOM 672 C C . LEU A 1 147 ? 15.518 26.082 2.195 1 39.251 104 LEU A C 1
ATOM 673 O O . LEU A 1 147 ? 16.12 26.432 1.189 1 38.703 104 LEU A O 1
ATOM 678 N N . THR A 1 148 ? 14.375 25.371 2.195 1 38.57 105 THR A N 1
ATOM 679 C CA . THR A 1 148 ? 13.767 24.885 0.958 1 39.655 105 THR A CA 1
ATOM 680 C C . THR A 1 148 ? 12.867 25.985 0.362 1 40.744 105 THR A C 1
ATOM 681 O O . THR A 1 148 ? 11.84 26.391 0.95 1 41.789 105 THR A O 1
ATOM 685 N N . VAL A 1 149 ? 13.283 26.466 -0.817 1 36.914 106 VAL A N 1
ATOM 686 C CA . VAL A 1 149 ? 12.526 27.388 -1.646 1 37.553 106 VAL A CA 1
ATOM 687 C C . VAL A 1 149 ? 11.748 26.553 -2.67 1 38.844 106 VAL A C 1
ATOM 688 O O . VAL A 1 149 ? 12.353 25.836 -3.466 1 42.315 106 VAL A O 1
ATOM 692 N N . THR A 1 150 ? 10.412 26.558 -2.548 1 37.619 107 THR A N 1
ATOM 693 C CA . THR A 1 150 ? 9.539 25.949 -3.552 1 37.043 107 THR A CA 1
ATOM 694 C C . THR A 1 150 ? 8.99 27.027 -4.468 1 35.989 107 THR A C 1
ATOM 695 O O . THR A 1 150 ? 8.43 28.005 -3.98 1 35.47 107 THR A O 1
ATOM 699 N N . LEU A 1 151 ? 9.145 26.768 -5.772 1 38.439 108 LEU A N 1
ATOM 700 C CA . LEU A 1 151 ? 8.734 27.637 -6.845 1 42.248 108 LEU A CA 1
ATOM 701 C C . LEU A 1 151 ? 7.597 26.927 -7.562 1 45.189 108 LEU A C 1
ATOM 702 O O . LEU A 1 151 ? 7.811 25.854 -8.139 1 46.558 108 LEU A O 1
ATOM 707 N N . GLY A 1 152 ? 6.413 27.557 -7.527 1 40.922 109 GLY A N 1
ATOM 708 C CA . GLY A 1 152 ? 5.25 26.863 -8.038 1 40.891 109 GLY A CA 1
ATOM 709 C C . GLY A 1 152 ? 4.478 27.639 -9.099 1 42.663 109 GLY A C 1
ATOM 710 O O . GLY A 1 152 ? 4.674 28.843 -9.335 1 37.922 109 GLY A O 1
ATOM 711 N N . GLY A 1 153 ? 3.704 26.814 -9.806 1 45.462 110 GLY A N 1
ATOM 712 C CA . GLY A 1 153 ? 2.281 26.966 -9.988 1 47.313 110 GLY A CA 1
ATOM 713 C C . GLY A 1 153 ? 1.511 26.965 -8.664 1 45.424 110 GLY A C 1
ATOM 714 O O . GLY A 1 153 ? 1.769 27.787 -7.772 1 38.603 110 GLY A O 1
ATOM 715 N N . ASP A 1 154 ? 0.527 26.054 -8.623 1 47.907 111 ASP A N 1
ATOM 716 C CA . ASP A 1 154 ? -0.69 26.188 -7.843 1 49.492 111 ASP A CA 1
ATOM 717 C C . ASP A 1 154 ? -0.384 26.148 -6.358 1 43.576 111 ASP A C 1
ATOM 718 O O . ASP A 1 154 ? 0.467 25.398 -5.943 1 43.013 111 ASP A O 1
ATOM 723 N N . HIS A 1 155 ? -1.136 26.91 -5.572 1 43.737 112 HIS A N 1
ATOM 724 C CA . HIS A 1 155 ? -0.96 26.886 -4.135 1 42.671 112 HIS A CA 1
ATOM 725 C C . HIS A 1 155 ? -1.351 25.526 -3.539 1 44.086 112 HIS A C 1
ATOM 726 O O . HIS A 1 155 ? -0.986 25.221 -2.401 1 42.911 112 HIS A O 1
ATOM 733 N N . SER A 1 156 ? -2.036 24.689 -4.325 1 46.43 113 SER A N 1
ATOM 734 C CA . SER A 1 156 ? -2.325 23.323 -3.919 1 50.97 113 SER A CA 1
ATOM 735 C C . SER A 1 156 ? -1.05 22.494 -3.707 1 51.817 113 SER A C 1
ATOM 736 O O . SER A 1 156 ? -1.083 21.494 -2.977 1 53.821 113 SER A O 1
ATOM 739 N N . LEU A 1 157 ? 0.083 22.948 -4.28 1 49.461 114 LEU A N 1
ATOM 740 C CA . LEU A 1 157 ? 1.385 22.296 -4.114 1 49.868 114 LEU A CA 1
ATOM 741 C C . LEU A 1 157 ? 1.906 22.426 -2.67 1 46.197 114 LEU A C 1
ATOM 742 O O . LEU A 1 157 ? 2.827 21.682 -2.288 1 40.587 114 LEU A O 1
ATOM 747 N N . ALA A 1 158 ? 1.313 23.351 -1.871 1 42.028 115 ALA A N 1
ATOM 748 C CA . ALA A 1 158 ? 1.65 23.439 -0.45 1 41.459 115 ALA A CA 1
ATOM 749 C C . ALA A 1 158 ? 1.236 22.196 0.364 1 45.974 115 ALA A C 1
ATOM 750 O O . ALA A 1 158 ? 1.839 21.919 1.4 1 48.716 115 ALA A O 1
ATOM 752 N N . MET A 1 159 ? 0.313 21.382 -0.152 1 45.726 116 MET A N 1
ATOM 753 C CA . MET A 1 159 ? 0.119 20.032 0.346 1 50.998 116 MET A CA 1
ATOM 754 C C . MET A 1 159 ? 1.458 19.294 0.423 1 54.254 116 MET A C 1
ATOM 755 O O . MET A 1 159 ? 1.785 18.738 1.471 1 57.36 116 MET A O 1
ATOM 760 N N . GLY A 1 160 ? 2.243 19.351 -0.667 1 51.587 117 GLY A N 1
ATOM 761 C CA . GLY A 1 160 ? 3.581 18.803 -0.726 1 48.741 117 GLY A CA 1
ATOM 762 C C . GLY A 1 160 ? 4.558 19.556 0.167 1 46.833 117 GLY A C 1
ATOM 763 O O . GLY A 1 160 ? 5.244 18.907 0.951 1 48.93 117 GLY A O 1
ATOM 764 N N . THR A 1 161 ? 4.602 20.901 0.057 1 43.011 118 THR A N 1
ATOM 765 C CA . THR A 1 161 ? 5.653 21.706 0.67 1 40.407 118 THR A CA 1
ATOM 766 C C . THR A 1 161 ? 5.548 21.641 2.181 1 41.367 118 THR A C 1
ATOM 767 O O . THR A 1 161 ? 6.564 21.537 2.871 1 43.631 118 THR A O 1
ATOM 771 N N . VAL A 1 162 ? 4.309 21.727 2.669 1 42.937 119 VAL A N 1
ATOM 772 C CA . VAL A 1 162 ? 4.023 21.707 4.099 1 43.106 119 VAL A CA 1
ATOM 773 C C . VAL A 1 162 ? 4.306 20.292 4.652 1 46.184 119 VAL A C 1
ATOM 774 O O . VAL A 1 162 ? 4.891 20.168 5.73 1 47.03 119 VAL A O 1
ATOM 778 N N . SER A 1 163 ? 3.992 19.235 3.881 1 48.095 120 SER A N 1
ATOM 779 C CA . SER A 1 163 ? 4.216 17.865 4.34 1 54.167 120 SER A CA 1
ATOM 780 C C . SER A 1 163 ? 5.697 17.584 4.589 1 54.342 120 SER A C 1
ATOM 781 O O . SER A 1 163 ? 6.04 16.991 5.615 1 55.144 120 SER A O 1
ATOM 784 N N . GLY A 1 164 ? 6.545 17.988 3.628 1 51.631 121 GLY A N 1
ATOM 785 C CA . GLY A 1 164 ? 7.98 17.761 3.696 1 51.589 121 GLY A CA 1
ATOM 786 C C . GLY A 1 164 ? 8.629 18.567 4.821 1 50.492 121 GLY A C 1
ATOM 787 O O . GLY A 1 164 ? 9.565 18.08 5.461 1 51.611 121 GLY A O 1
ATOM 788 N N . THR A 1 165 ? 8.13 19.808 5.015 1 49.385 122 THR A N 1
ATOM 789 C CA . THR A 1 165 ? 8.621 20.772 5.994 1 45.082 122 THR A CA 1
ATOM 790 C C . THR A 1 165 ? 8.213 20.281 7.383 1 45.375 122 THR A C 1
ATOM 791 O O . THR A 1 165 ? 9.015 20.259 8.316 1 45.932 122 THR A O 1
ATOM 795 N N . PHE A 1 166 ? 6.97 19.817 7.483 1 45.244 123 PHE A N 1
ATOM 796 C CA . PHE A 1 166 ? 6.44 19.448 8.771 1 48.255 123 PHE A CA 1
ATOM 797 C C . PHE A 1 166 ? 6.942 18.077 9.18 1 52.199 123 PHE A C 1
ATOM 798 O O . PHE A 1 166 ? 6.934 17.807 10.372 1 56.502 123 PHE A O 1
ATOM 806 N N . LYS A 1 167 ? 7.415 17.277 8.209 1 53.988 124 LYS A N 1
ATOM 807 C CA . LYS A 1 167 ? 8.081 16.01 8.475 1 57.957 124 LYS A CA 1
ATOM 808 C C . LYS A 1 167 ? 9.398 16.256 9.212 1 56.584 124 LYS A C 1
ATOM 809 O O . LYS A 1 167 ? 9.608 15.646 10.245 1 58.458 124 LYS A O 1
ATOM 815 N N . ALA A 1 168 ? 10.254 17.139 8.668 1 54.157 125 ALA A N 1
ATOM 816 C CA . ALA A 1 168 ? 11.492 17.622 9.275 1 54.115 125 ALA A CA 1
ATOM 817 C C . ALA A 1 168 ? 11.237 18.476 10.526 1 52.976 125 ALA A C 1
ATOM 818 O O . ALA A 1 168 ? 12.007 18.405 11.476 1 55.122 125 ALA A O 1
ATOM 820 N N . TYR A 1 169 ? 10.213 19.339 10.497 1 48.656 126 TYR A N 1
ATOM 821 C CA . TYR A 1 169 ? 9.937 20.258 11.588 1 48.401 126 TYR A CA 1
ATOM 822 C C . TYR A 1 169 ? 8.477 20.101 12.017 1 47.921 126 TYR A C 1
ATOM 823 O O . TYR A 1 169 ? 7.639 20.925 11.589 1 42.919 126 TYR A O 1
ATOM 832 N N . PRO A 1 170 ? 8.128 19.073 12.853 1 47.574 127 PRO A N 1
ATOM 833 C CA . PRO A 1 170 ? 6.769 18.928 13.366 1 47.989 127 PRO A CA 1
ATOM 834 C C . PRO A 1 170 ? 6.343 20.071 14.273 1 46.312 127 PRO A C 1
ATOM 835 O O . PRO A 1 170 ? 5.137 20.246 14.481 1 46.689 127 PRO A O 1
ATOM 839 N N . GLU A 1 171 ? 7.326 20.823 14.802 1 45.007 128 GLU A N 1
ATOM 840 C CA . GLU A 1 171 ? 7.026 22.013 15.594 1 44.044 128 GLU A CA 1
ATOM 841 C C . GLU A 1 171 ? 7.023 23.299 14.745 1 41.343 128 GLU A C 1
ATOM 842 O O . GLU A 1 171 ? 6.989 24.407 15.295 1 42.443 128 GLU A O 1
ATOM 848 N N . ALA A 1 172 ? 6.928 23.198 13.408 1 38.537 129 ALA A N 1
ATOM 849 C CA . ALA A 1 172 ? 6.907 24.421 12.606 1 35.25 129 ALA A CA 1
ATOM 850 C C . ALA A 1 172 ? 5.573 25.163 12.73 1 36.55 129 ALA A C 1
ATOM 851 O O . ALA A 1 172 ? 4.596 24.591 13.197 1 42.639 129 ALA A O 1
ATOM 853 N N . CYS A 1 173 ? 5.525 26.442 12.309 1 33.667 130 CYS A N 1
ATOM 854 C CA . CYS A 1 173 ? 4.26 27.135 12.088 1 33.253 130 CYS A CA 1
ATOM 855 C C . CYS A 1 173 ? 4.133 27.539 10.616 1 32.303 130 CYS A C 1
ATOM 856 O O . CYS A 1 173 ? 5.126 27.494 9.873 1 32.195 130 CYS A O 1
ATOM 859 N N . LEU A 1 174 ? 2.915 27.91 10.197 1 28.679 131 LEU A N 1
ATOM 860 C CA . LEU A 1 174 ? 2.688 28.148 8.791 1 27.512 131 LEU A CA 1
ATOM 861 C C . LEU A 1 174 ? 2.074 29.535 8.576 1 30.948 131 LEU A C 1
ATOM 862 O O . LEU A 1 174 ? 1.046 29.887 9.177 1 34.017 131 LEU A O 1
ATOM 867 N N . ILE A 1 175 ? 2.76 30.34 7.749 1 28.976 132 ILE A N 1
ATOM 868 C CA . ILE A 1 175 ? 2.233 31.647 7.402 1 25.933 132 ILE A CA 1
ATOM 869 C C . ILE A 1 175 ? 1.814 31.591 5.946 1 24.245 132 ILE A C 1
ATOM 870 O O . ILE A 1 175 ? 2.624 31.338 5.046 1 25.593 132 ILE A O 1
ATOM 875 N N . TRP A 1 176 ? 0.519 31.816 5.738 1 25.179 133 TRP A N 1
ATOM 876 C CA . TRP A 1 176 ? -0.003 31.581 4.415 1 25.722 133 TRP A CA 1
ATOM 877 C C . TRP A 1 176 ? -0.466 32.935 3.847 1 25.699 133 TRP A C 1
ATOM 878 O O . TRP A 1 176 ? -1.299 33.645 4.421 1 25.887 133 TRP A O 1
ATOM 889 N N . VAL A 1 177 ? 0.194 33.322 2.748 1 24.594 134 VAL A N 1
ATOM 890 C CA . VAL A 1 177 ? -0.031 34.573 2.068 1 21.345 134 VAL A CA 1
ATOM 891 C C . VAL A 1 177 ? -0.715 34.293 0.737 1 25.175 134 VAL A C 1
ATOM 892 O O . VAL A 1 177 ? -0.109 33.797 -0.209 1 28.839 134 VAL A O 1
ATOM 896 N N . ASP A 1 178 ? -1.99 34.704 0.652 1 27.362 135 ASP A N 1
ATOM 897 C CA . ASP A 1 178 ? -2.865 34.389 -0.463 1 30.736 135 ASP A CA 1
ATOM 898 C C . ASP A 1 178 ? -4.14 35.213 -0.268 1 32.49 135 ASP A C 1
ATOM 899 O O . ASP A 1 178 ? -4.444 35.587 0.856 1 29.896 135 ASP A O 1
ATOM 904 N N . ALA A 1 179 ? -4.807 35.534 -1.386 1 33.538 136 ALA A N 1
ATOM 905 C CA . ALA A 1 179 ? -6.133 36.117 -1.465 1 36.468 136 ALA A CA 1
ATOM 906 C C . ALA A 1 179 ? -7.2 35.133 -0.965 1 40.95 136 ALA A C 1
ATOM 907 O O . ALA A 1 179 ? -8.272 35.568 -0.492 1 35.496 136 ALA A O 1
ATOM 909 N N . HIS A 1 180 ? -6.887 33.817 -1.106 1 41.236 137 HIS A N 1
ATOM 910 C CA . HIS A 1 180 ? -7.808 32.716 -0.873 1 41.137 137 HIS A CA 1
ATOM 911 C C . HIS A 1 180 ? -7.304 31.802 0.235 1 38.502 137 HIS A C 1
ATOM 912 O O . HIS A 1 180 ? -6.119 31.549 0.347 1 35.632 137 HIS A O 1
ATOM 919 N N . ALA A 1 181 ? -8.248 31.215 0.966 1 44.722 138 ALA A N 1
ATOM 920 C CA . ALA A 1 181 ? -7.971 30.379 2.124 1 44.887 138 ALA A CA 1
ATOM 921 C C . ALA A 1 181 ? -7.676 28.923 1.746 1 45.67 138 ALA A C 1
ATOM 922 O O . ALA A 1 181 ? -6.971 28.269 2.496 1 46.304 138 ALA A O 1
ATOM 924 N N . ASP A 1 182 ? -8.173 28.418 0.599 1 49.036 139 ASP A N 1
ATOM 925 C CA . ASP A 1 182 ? -7.86 27.077 0.088 1 50.856 139 ASP A CA 1
ATOM 926 C C . ASP A 1 182 ? -8.142 26.011 1.169 1 50.102 139 ASP A C 1
ATOM 927 O O . ASP A 1 182 ? -7.37 25.066 1.366 1 48.296 139 ASP A O 1
ATOM 932 N N . ILE A 1 183 ? -9.253 26.189 1.895 1 50.213 140 ILE A N 1
ATOM 933 C CA . ILE A 1 183 ? -9.557 25.436 3.101 1 53.812 140 ILE A CA 1
ATOM 934 C C . ILE A 1 183 ? -10.727 24.477 2.872 1 58.274 140 ILE A C 1
ATOM 935 O O . ILE A 1 183 ? -11.046 23.713 3.775 1 65.038 140 ILE A O 1
ATOM 940 N N . ASN A 1 184 ? -11.298 24.447 1.654 1 60.398 141 ASN A N 1
ATOM 941 C CA . ASN A 1 184 ? -12.399 23.542 1.314 1 68.203 141 ASN A CA 1
ATOM 942 C C . ASN A 1 184 ? -11.997 22.083 1.478 1 69.367 141 ASN A C 1
ATOM 943 O O . ASN A 1 184 ? -10.92 21.687 1.042 1 67.18 141 ASN A O 1
ATOM 948 N N . THR A 1 185 ? -12.886 21.329 2.138 1 72.079 142 THR A N 1
ATOM 949 C CA . THR A 1 185 ? -12.875 19.876 2.154 1 75.345 142 THR A CA 1
ATOM 950 C C . THR A 1 185 ? -13.409 19.383 0.808 1 77.887 142 THR A C 1
ATOM 951 O O . THR A 1 185 ? -14.127 20.122 0.132 1 77.282 142 THR A O 1
ATOM 955 N N . PRO A 1 186 ? -13.106 18.13 0.379 1 82.349 143 PRO A N 1
ATOM 956 C CA . PRO A 1 186 ? -13.758 17.525 -0.789 1 88.67 143 PRO A CA 1
ATOM 957 C C . PRO A 1 186 ? -15.291 17.553 -0.787 1 95.307 143 PRO A C 1
ATOM 958 O O . PRO A 1 186 ? -15.905 17.572 -1.855 1 100.706 143 PRO A O 1
ATOM 962 N N . HIS A 1 187 ? -15.896 17.569 0.412 1 97.943 144 HIS A N 1
ATOM 963 C CA . HIS A 1 187 ? -17.335 17.714 0.583 1 104.323 144 HIS A CA 1
ATOM 964 C C . HIS A 1 187 ? -17.774 19.142 0.241 1 104.442 144 HIS A C 1
ATOM 965 O O . HIS A 1 187 ? -18.685 19.322 -0.562 1 107.997 144 HIS A O 1
ATOM 967 N N . THR A 1 188 ? -17.092 20.154 0.805 1 104.967 145 THR A N 1
ATOM 968 C CA . THR A 1 188 ? -17.599 21.526 0.812 1 106.431 145 THR A CA 1
ATOM 969 C C . THR A 1 188 ? -17.207 22.337 -0.435 1 101.911 145 THR A C 1
ATOM 970 O O . THR A 1 188 ? -17.661 23.476 -0.581 1 97.229 145 THR A O 1
ATOM 974 N N . THR A 1 189 ? -16.411 21.75 -1.347 1 101.949 146 THR A N 1
ATOM 975 C CA . THR A 1 189 ? -16.076 22.387 -2.621 1 103.343 146 THR A CA 1
ATOM 976 C C . THR A 1 189 ? -17.326 22.514 -3.505 1 110.96 146 THR A C 1
ATOM 977 O O . THR A 1 189 ? -18.229 21.675 -3.446 1 117.782 146 THR A O 1
ATOM 981 N N . GLU A 1 190 ? -17.384 23.599 -4.291 1 111.388 147 GLU A N 1
ATOM 982 C CA . GLU A 1 190 ? -18.395 23.751 -5.329 1 116.347 147 GLU A CA 1
ATOM 983 C C . GLU A 1 190 ? -17.759 23.49 -6.7 1 119.036 147 GLU A C 1
ATOM 984 O O . GLU A 1 190 ? -18.351 22.766 -7.512 1 123.387 147 GLU A O 1
ATOM 990 N N . SER A 1 191 ? -16.558 24.064 -6.921 1 108.594 148 SER A N 1
ATOM 991 C CA . SER A 1 191 ? -15.872 24.078 -8.208 1 105.06 148 SER A CA 1
ATOM 992 C C . SER A 1 191 ? -15.428 22.674 -8.624 1 106.273 148 SER A C 1
ATOM 993 O O . SER A 1 191 ? -15.94 22.151 -9.613 1 112.782 148 SER A O 1
ATOM 996 N N . GLY A 1 192 ? -14.509 22.073 -7.852 1 105.485 149 GLY A N 1
ATOM 997 C CA . GLY A 1 192 ? -13.894 20.796 -8.189 1 109.125 149 GLY A CA 1
ATOM 998 C C . GLY A 1 192 ? -12.37 20.79 -8.027 1 104.916 149 GLY A C 1
ATOM 999 O O . GLY A 1 192 ? -11.824 19.812 -7.503 1 101.503 149 GLY A O 1
ATOM 1000 N N . ASN A 1 193 ? -11.707 21.857 -8.519 1 98.089 150 ASN A N 1
ATOM 1001 C CA . ASN A 1 193 ? -10.253 22.013 -8.531 1 97.868 150 ASN A CA 1
ATOM 1002 C C . ASN A 1 193 ? -9.683 21.835 -7.123 1 89.649 150 ASN A C 1
ATOM 1003 O O . ASN A 1 193 ? -10.031 22.597 -6.218 1 82.855 150 ASN A O 1
ATOM 1008 N N . LEU A 1 194 ? -8.807 20.823 -6.958 1 88.631 151 LEU A N 1
ATOM 1009 C CA . LEU A 1 194 ? -8.213 20.468 -5.67 1 85.021 151 LEU A CA 1
ATOM 1010 C C . LEU A 1 194 ? -7.349 21.619 -5.155 1 79.349 151 LEU A C 1
ATOM 1011 O O . LEU A 1 194 ? -6.694 21.495 -4.117 1 77.952 151 LEU A O 1
ATOM 1013 N N . HIS A 1 195 ? -7.484 22.761 -5.853 1 81.044 152 HIS A N 1
ATOM 1014 C CA . HIS A 1 195 ? -6.767 24.027 -5.766 1 74.382 152 HIS A CA 1
ATOM 1015 C C . HIS A 1 195 ? -7.219 24.873 -4.578 1 67.376 152 HIS A C 1
ATOM 1016 O O . HIS A 1 195 ? -6.405 25.63 -4.045 1 66.332 152 HIS A O 1
ATOM 1023 N N . GLY A 1 196 ? -8.51 24.774 -4.222 1 63.542 153 GLY A N 1
ATOM 1024 C CA . GLY A 1 196 ? -9.088 25.393 -3.042 1 59.377 153 GLY A CA 1
ATOM 1025 C C . GLY A 1 196 ? -9.233 24.412 -1.877 1 60.723 153 GLY A C 1
ATOM 1026 O O . GLY A 1 196 ? -10.061 24.64 -0.994 1 59.619 153 GLY A O 1
ATOM 1027 N N . CYS A 1 197 ? -8.399 23.359 -1.868 1 59.792 154 CYS A N 1
ATOM 1028 C CA . CYS A 1 197 ? -8.499 22.242 -0.934 1 63.475 154 CYS A CA 1
ATOM 1029 C C . CYS A 1 197 ? -7.265 22.036 -0.032 1 60.382 154 CYS A C 1
ATOM 1030 O O . CYS A 1 197 ? -7.397 21.399 1.011 1 65.885 154 CYS A O 1
ATOM 1033 N N . PRO A 1 198 ? -6.036 22.51 -0.349 1 56.01 155 PRO A N 1
ATOM 1034 C CA . PRO A 1 198 ? -4.829 22.043 0.343 1 55.335 155 PRO A CA 1
ATOM 1035 C C . PRO A 1 198 ? -4.826 22.027 1.873 1 52.282 155 PRO A C 1
ATOM 1036 O O . PRO A 1 198 ? -4.293 21.087 2.46 1 53.594 155 PRO A O 1
ATOM 1040 N N . VAL A 1 199 ? -5.403 23.056 2.502 1 49.506 156 VAL A N 1
ATOM 1041 C CA . VAL A 1 199 ? -5.269 23.212 3.944 1 48.445 156 VAL A CA 1
ATOM 1042 C C . VAL A 1 199 ? -6.174 22.223 4.688 1 52.561 156 VAL A C 1
ATOM 1043 O O . VAL A 1 199 ? -5.809 21.767 5.773 1 55.062 156 VAL A O 1
ATOM 1047 N N . SER A 1 200 ? -7.269 21.81 4.032 1 53.871 157 SER A N 1
ATOM 1048 C CA . SER A 1 200 ? -8.236 20.851 4.544 1 56.662 157 SER A CA 1
ATOM 1049 C C . SER A 1 200 ? -7.627 19.456 4.723 1 59.998 157 SER A C 1
ATOM 1050 O O . SER A 1 200 ? -8.021 18.751 5.653 1 63.738 157 SER A O 1
ATOM 1053 N N . PHE A 1 201 ? -6.696 19.068 3.83 1 57.245 158 PHE A N 1
ATOM 1054 C CA . PHE A 1 201 ? -5.967 17.815 3.958 1 56.654 158 PHE A CA 1
ATOM 1055 C C . PHE A 1 201 ? -4.936 17.964 5.0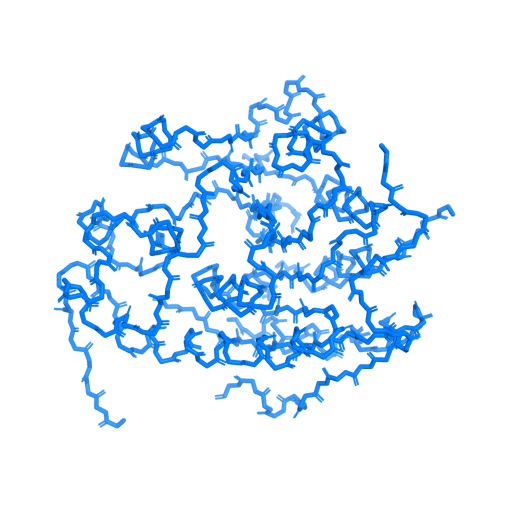7 1 54.267 158 PHE A C 1
ATOM 1056 O O . PHE A 1 201 ? -4.792 17.079 5.888 1 55.245 158 PHE A O 1
ATOM 1064 N N . LEU A 1 202 ? -4.202 19.084 5.091 1 51.416 159 LEU A N 1
ATOM 1065 C CA . LEU A 1 202 ? -3.141 19.299 6.085 1 49.474 159 LEU A CA 1
ATOM 1066 C C . LEU A 1 202 ? -3.652 19.292 7.535 1 49.946 159 LEU A C 1
ATOM 1067 O O . LEU A 1 202 ? -2.933 18.853 8.444 1 48.711 159 LEU A O 1
ATOM 1072 N N . LEU A 1 203 ? -4.881 19.806 7.713 1 51.335 160 LEU A N 1
ATOM 1073 C CA . LEU A 1 203 ? -5.588 19.895 8.982 1 54.897 160 LEU A CA 1
ATOM 1074 C C . LEU A 1 203 ? -6.242 18.551 9.277 1 59.964 160 LEU A C 1
ATOM 1075 O O . LEU A 1 203 ? -6.541 18.268 10.428 1 63.363 160 LEU A O 1
ATOM 1080 N N . GLY A 1 204 ? -6.402 17.722 8.237 1 62.375 161 GLY A N 1
ATOM 1081 C CA . GLY A 1 204 ? -7.093 16.449 8.317 1 68.729 161 GLY A CA 1
ATOM 1082 C C . GLY A 1 204 ? -8.534 16.616 8.782 1 73.128 161 GLY A C 1
ATOM 1083 O O . GLY A 1 204 ? -8.991 15.904 9.684 1 81.123 161 GLY A O 1
ATOM 1084 N N . LEU A 1 205 ? -9.224 17.55 8.128 1 71.797 162 LEU A N 1
ATOM 1085 C CA . LEU A 1 205 ? -10.656 17.755 8.22 1 76.344 162 LEU A CA 1
ATOM 1086 C C . LEU A 1 205 ? -11.438 16.556 7.678 1 85.184 162 LEU A C 1
ATOM 1087 O O . LEU A 1 205 ? -10.879 15.612 7.103 1 86.094 162 LEU A O 1
ATOM 1092 N N . ASP A 1 206 ? -12.758 16.596 7.919 1 92.021 163 ASP A N 1
ATOM 1093 C CA . ASP A 1 206 ? -13.707 15.595 7.462 1 96.079 163 ASP A CA 1
ATOM 1094 C C . ASP A 1 206 ? -13.631 15.503 5.942 1 96.422 163 ASP A C 1
ATOM 1095 O O . ASP A 1 206 ? -13.477 16.516 5.246 1 92.029 163 ASP A O 1
ATOM 1100 N N . GLY A 1 207 ? -13.656 14.249 5.477 1 100.101 164 GLY A N 1
ATOM 1101 C CA . GLY A 1 207 ? -13.583 13.894 4.071 1 100.466 164 GLY A CA 1
ATOM 1102 C C . GLY A 1 207 ? -12.175 14.018 3.487 1 95.129 164 GLY A C 1
ATOM 1103 O O . GLY A 1 207 ? -12.061 14.075 2.266 1 97.8 164 GLY A O 1
ATOM 1104 N N . THR A 1 208 ? -11.13 14.067 4.343 1 89.267 165 THR A N 1
ATOM 1105 C CA . THR A 1 208 ? -9.733 14.038 3.914 1 84.699 165 THR A CA 1
ATOM 1106 C C . THR A 1 208 ? -9.021 12.79 4.442 1 86.512 165 THR A C 1
ATOM 1107 O O . THR A 1 208 ? -7.809 12.644 4.257 1 83.395 165 THR A O 1
ATOM 1111 N N . SER A 1 209 ? -9.788 11.917 5.114 1 95.901 166 SER A N 1
ATOM 1112 C CA . SER A 1 209 ? -9.308 10.685 5.721 1 98.23 166 SER A CA 1
ATOM 1113 C C . SER A 1 209 ? -8.614 9.832 4.662 1 97.541 166 SER A C 1
ATOM 1114 O O . SER A 1 209 ? -9.208 9.572 3.593 1 101.173 166 SER A O 1
ATOM 1117 N N . SER A 1 210 ? -7.366 9.423 4.98 1 93.689 167 SER A N 1
ATOM 1118 C CA . SER A 1 210 ? -6.607 8.376 4.3 1 95.81 167 SER A CA 1
ATOM 1119 C C . SER A 1 210 ? -7.5 7.224 3.823 1 102.605 167 SER A C 1
ATOM 1120 O O . SER A 1 210 ? -7.17 6.599 2.816 1 103.015 167 SER A O 1
ATOM 1123 N N . GLU A 1 211 ? -8.609 6.963 4.546 1 105.66 168 GLU A N 1
ATOM 1124 C CA . GLU A 1 211 ? -9.578 5.907 4.241 1 113.597 168 GLU A CA 1
ATOM 1125 C C . GLU A 1 211 ? -10.663 6.394 3.271 1 114.547 168 GLU A C 1
ATOM 1126 O O . GLU A 1 211 ? -11.027 5.65 2.351 1 115.452 168 GLU A O 1
ATOM 1132 N N . GLU A 1 212 ? -11.149 7.639 3.486 1 111.658 169 GLU A N 1
ATOM 1133 C CA . GLU A 1 212 ? -12.264 8.248 2.767 1 113.125 169 GLU A CA 1
ATOM 1134 C C . GLU A 1 212 ? -11.843 8.713 1.367 1 111.462 169 GLU A C 1
ATOM 1135 O O . GLU A 1 212 ? -12.568 8.46 0.4 1 116.002 169 GLU A O 1
ATOM 1137 N N . ILE A 1 213 ? -10.706 9.418 1.264 1 107.884 170 ILE A N 1
ATOM 1138 C CA . ILE A 1 213 ? -10.072 9.723 -0.017 1 106.986 170 ILE A CA 1
ATOM 1139 C C . ILE A 1 213 ? -8.77 8.918 -0.077 1 107.499 170 ILE A C 1
ATOM 1140 O O . ILE A 1 213 ? -7.709 9.432 0.294 1 105.511 170 ILE A O 1
ATOM 1145 N N . PRO A 1 214 ? -8.817 7.638 -0.535 1 111.457 171 PRO A N 1
ATOM 1146 C CA . PRO A 1 214 ? -7.696 6.706 -0.391 1 113.572 171 PRO A CA 1
ATOM 1147 C C . PRO A 1 214 ? -6.357 7.194 -0.952 1 108.453 171 PRO A C 1
ATOM 1148 O O . PRO A 1 214 ? -5.326 7.055 -0.292 1 103.424 171 PRO A O 1
ATOM 1152 N N . GLU A 1 215 ? -6.419 7.828 -2.132 1 108.237 172 GLU A N 1
ATOM 1153 C CA . GLU A 1 215 ? -5.283 8.144 -2.99 1 107.216 172 GLU A CA 1
ATOM 1154 C C . GLU A 1 215 ? -4.464 9.304 -2.415 1 101.654 172 GLU A C 1
ATOM 1155 O O . GLU A 1 215 ? -3.446 9.679 -3 1 98.423 172 GLU A O 1
ATOM 1161 N N . PHE A 1 216 ? -4.922 9.873 -1.288 1 99.789 173 PHE A N 1
ATOM 1162 C CA . PHE A 1 216 ? -4.152 10.833 -0.511 1 96.683 173 PHE A CA 1
ATOM 1163 C C . PHE A 1 216 ? -3.76 10.203 0.833 1 95.583 173 PHE A C 1
ATOM 1164 O O . PHE A 1 216 ? -3.894 10.845 1.879 1 96.099 173 PHE A O 1
ATOM 1172 N N . SER A 1 217 ? -3.244 8.96 0.79 1 93.828 174 SER A N 1
ATOM 1173 C CA . SER A 1 217 ? -2.797 8.231 1.974 1 94.341 174 SER A CA 1
ATOM 1174 C C . SER A 1 217 ? -1.358 8.576 2.37 1 91.717 174 SER A C 1
ATOM 1175 O O . SER A 1 217 ? -0.968 8.344 3.517 1 90.525 174 SER A O 1
ATOM 1178 N N . TRP A 1 218 ? -0.598 9.177 1.438 1 91.533 175 TRP A N 1
ATOM 1179 C CA . TRP A 1 218 ? 0.706 9.771 1.72 1 88.221 175 TRP A CA 1
ATOM 1180 C C . TRP A 1 218 ? 0.618 10.974 2.676 1 84.302 175 TRP A C 1
ATOM 1181 O O . TRP A 1 218 ? 1.592 11.272 3.366 1 79.96 175 TRP A O 1
ATOM 1192 N N . ILE A 1 219 ? -0.548 11.641 2.744 1 85.399 176 ILE A N 1
ATOM 1193 C CA . ILE A 1 219 ? -0.733 12.826 3.578 1 84.593 176 ILE A CA 1
ATOM 1194 C C . ILE A 1 219 ? -0.955 12.411 5.032 1 85.194 176 ILE A C 1
ATOM 1195 O O . ILE A 1 219 ? -1.995 11.847 5.371 1 94.166 176 ILE A O 1
ATOM 1200 N N . LYS A 1 220 ? 0.037 12.708 5.876 1 81.334 177 LYS A N 1
ATOM 1201 C CA . LYS A 1 220 ? -0.168 12.784 7.315 1 83.473 177 LYS A CA 1
ATOM 1202 C C . LYS A 1 220 ? -0.719 14.177 7.66 1 77.868 177 LYS A C 1
ATOM 1203 O O . LYS A 1 220 ? -0.159 15.18 7.206 1 69.065 177 LYS A O 1
ATOM 1209 N N . PRO A 1 221 ? -1.871 14.265 8.386 1 78.646 178 PRO A N 1
ATOM 1210 C CA . PRO A 1 221 ? -2.425 15.542 8.834 1 72.79 178 PRO A CA 1
ATOM 1211 C C . PRO A 1 221 ? -1.551 16.258 9.862 1 73.252 178 PRO A C 1
ATOM 1212 O O . PRO A 1 221 ? -1.69 16.064 11.065 1 80.16 178 PRO A O 1
ATOM 1216 N N . CYS A 1 222 ? -0.67 17.128 9.367 1 67.572 179 CYS A N 1
ATOM 1217 C CA . CYS A 1 222 ? 0.543 17.507 10.071 1 66.704 179 CYS A CA 1
ATOM 1218 C C . CYS A 1 222 ? 0.437 18.931 10.625 1 66.837 179 CYS A C 1
ATOM 1219 O O . CYS A 1 222 ? 1.384 19.435 11.231 1 64.853 179 CYS A O 1
ATOM 1222 N N . LEU A 1 223 ? -0.718 19.572 10.408 1 64.952 180 LEU A N 1
ATOM 1223 C CA . LEU A 1 223 ? -0.892 20.98 10.718 1 56.272 180 LEU A CA 1
ATOM 1224 C C . LEU A 1 223 ? -1.985 21.138 11.772 1 56.478 180 LEU A C 1
ATOM 1225 O O . LEU A 1 223 ? -3.134 20.77 11.534 1 58.805 180 LEU A O 1
ATOM 1230 N N . LYS A 1 224 ? -1.61 21.732 12.909 1 53.853 181 LYS A N 1
ATOM 1231 C CA . LYS A 1 224 ? -2.576 22.116 13.925 1 52.414 181 LYS A CA 1
ATOM 1232 C C . LYS A 1 224 ? -3.153 23.478 13.542 1 51.572 181 LYS A C 1
ATOM 1233 O O . LYS A 1 224 ? -2.381 24.348 13.117 1 49.703 181 LYS A O 1
ATOM 1239 N N . PRO A 1 225 ? -4.488 23.702 13.7 1 52.521 182 PRO A N 1
ATOM 1240 C CA . PRO A 1 225 ? -5.133 24.974 13.354 1 48.6 182 PRO A CA 1
ATOM 1241 C C . PRO A 1 225 ? -4.622 26.233 14.061 1 47.813 182 PRO A C 1
ATOM 1242 O O . PRO A 1 225 ? -4.783 27.349 13.555 1 44.796 182 PRO A O 1
ATOM 1246 N N . GLU A 1 226 ? -3.98 26.046 15.214 1 47.793 183 GLU A N 1
ATOM 1247 C CA . GLU A 1 226 ? -3.376 27.153 15.924 1 48.17 183 GLU A CA 1
ATOM 1248 C C . GLU A 1 226 ? -1.967 27.429 15.378 1 46.835 183 GLU A C 1
ATOM 1249 O O . GLU A 1 226 ? -1.29 28.358 15.853 1 42.699 183 GLU A O 1
ATOM 1255 N N . ARG A 1 227 ? -1.544 26.635 14.382 1 42.372 184 ARG A N 1
ATOM 1256 C CA . ARG A 1 227 ? -0.23 26.823 13.803 1 43.752 184 ARG A CA 1
ATOM 1257 C C . ARG A 1 227 ? -0.273 27.422 12.394 1 41.074 184 ARG A C 1
ATOM 1258 O O . ARG A 1 227 ? 0.782 27.767 11.841 1 39.621 184 ARG A O 1
ATOM 1266 N N . ILE A 1 228 ? -1.48 27.649 11.854 1 41.845 185 ILE A N 1
ATOM 1267 C CA . ILE A 1 228 ? -1.638 28.37 10.594 1 37.383 185 ILE A CA 1
ATOM 1268 C C . ILE A 1 228 ? -2.14 29.78 10.873 1 38.213 185 ILE A C 1
ATOM 1269 O O . ILE A 1 228 ? -3.005 29.936 11.732 1 38.268 185 ILE A O 1
ATOM 1274 N N . VAL A 1 229 ? -1.527 30.777 10.171 1 31.864 186 VAL A N 1
ATOM 1275 C CA . VAL A 1 229 ? -2.045 32.131 10.074 1 28.949 186 VAL A CA 1
ATOM 1276 C C . VAL A 1 229 ? -2.113 32.565 8.605 1 26.203 186 VAL A C 1
ATOM 1277 O O . VAL A 1 229 ? -1.185 32.352 7.805 1 25.505 186 VAL A O 1
ATOM 1281 N N . TYR A 1 230 ? -3.205 33.252 8.262 1 25.321 187 TYR A N 1
ATOM 1282 C CA . TYR A 1 230 ? -3.411 33.77 6.931 1 25.733 187 TYR A CA 1
ATOM 1283 C C . TYR A 1 230 ? -3.227 35.301 6.94 1 27.427 187 TYR A C 1
ATOM 1284 O O . TYR A 1 230 ? -3.704 36.002 7.83 1 29.422 187 TYR A O 1
ATOM 1293 N N . ILE A 1 231 ? -2.574 35.824 5.899 1 25.672 188 ILE A N 1
ATOM 1294 C CA . ILE A 1 231 ? -2.427 37.247 5.635 1 24.048 188 ILE A CA 1
ATOM 1295 C C . ILE A 1 231 ? -2.803 37.484 4.189 1 24.813 188 ILE A C 1
ATOM 1296 O O . ILE A 1 231 ? -2.189 36.856 3.31 1 28.461 188 ILE A O 1
ATOM 1301 N N . GLY A 1 232 ? -3.741 38.422 3.97 1 28.766 189 GLY A N 1
ATOM 1302 C CA . GLY A 1 232 ? -4.007 39.037 2.667 1 26.89 189 GLY A CA 1
ATOM 1303 C C . GLY A 1 232 ? -5.308 38.508 2.062 1 30.362 189 GLY A C 1
ATOM 1304 O O . GLY A 1 232 ? -5.595 38.756 0.894 1 32.607 189 GLY A O 1
ATOM 1305 N N . LEU A 1 233 ? -6.103 37.803 2.884 1 30.711 190 LEU A N 1
ATOM 1306 C CA . LEU A 1 233 ? -7.421 37.29 2.524 1 34.335 190 LEU A CA 1
ATOM 1307 C C . LEU A 1 233 ? -8.352 38.369 1.975 1 38.198 190 LEU A C 1
ATOM 1308 O O . LEU A 1 233 ? -8.458 39.454 2.556 1 38.316 190 LEU A O 1
ATOM 1313 N N . ARG A 1 234 ? -8.991 38.053 0.83 1 42.911 191 ARG A N 1
ATOM 1314 C CA . ARG A 1 234 ? -10.012 38.864 0.163 1 47.93 191 ARG A CA 1
ATOM 1315 C C . ARG A 1 234 ? -11.161 38.032 -0.421 1 53.531 191 ARG A C 1
ATOM 1316 O O . ARG A 1 234 ? -12.308 38.48 -0.37 1 60.523 191 ARG A O 1
ATOM 1324 N N . ASP A 1 235 ? -10.883 36.842 -0.98 1 57.96 192 ASP A N 1
ATOM 1325 C CA . ASP A 1 235 ? -11.937 36.07 -1.652 1 68.048 192 ASP A CA 1
ATOM 1326 C C . ASP A 1 235 ? -12.205 34.744 -0.933 1 65.552 192 ASP A C 1
ATOM 1327 O O . ASP A 1 235 ? -11.497 33.771 -1.173 1 60.444 192 ASP A O 1
ATOM 1332 N N . ILE A 1 236 ? -13.252 34.738 -0.078 1 75.007 193 ILE A N 1
ATOM 1333 C CA . ILE A 1 236 ? -13.635 33.601 0.761 1 83.646 193 ILE A CA 1
ATOM 1334 C C . ILE A 1 236 ? -15.143 33.349 0.672 1 85.742 193 ILE A C 1
ATOM 1335 O O . ILE A 1 236 ? -15.956 34.123 1.179 1 92.105 193 ILE A O 1
ATOM 1337 N N . ASP A 1 237 ? -15.483 32.226 0.032 1 85.386 194 ASP A N 1
ATOM 1338 C CA . ASP A 1 237 ? -16.837 31.701 -0.128 1 87.788 194 ASP A CA 1
ATOM 1339 C C . ASP A 1 237 ? -17.377 31.179 1.205 1 87.169 194 ASP A C 1
ATOM 1340 O O . ASP A 1 237 ? -16.608 30.944 2.141 1 85.162 194 ASP A O 1
ATOM 1345 N N . ALA A 1 238 ? -18.705 30.978 1.251 1 90.63 195 ALA A N 1
ATOM 1346 C CA . ALA A 1 238 ? -19.481 30.655 2.446 1 92.915 195 ALA A CA 1
ATOM 1347 C C . ALA A 1 238 ? -18.854 29.512 3.251 1 89.337 195 ALA A C 1
ATOM 1348 O O . ALA A 1 238 ? -18.623 29.657 4.456 1 88.204 195 ALA A O 1
ATOM 1350 N N . GLY A 1 239 ? -18.538 28.414 2.542 1 86.962 196 GLY A N 1
ATOM 1351 C CA . GLY A 1 239 ? -17.943 27.19 3.059 1 83.327 196 GLY A CA 1
ATOM 1352 C C . GLY A 1 239 ? -16.644 27.449 3.817 1 75.264 196 GLY A C 1
ATOM 1353 O O . GLY A 1 239 ? -16.41 26.843 4.86 1 73.109 196 GLY A O 1
ATOM 1354 N N . GLU A 1 240 ? -15.846 28.395 3.311 1 70.979 197 GLU A N 1
ATOM 1355 C CA . GLU A 1 240 ? -14.522 28.669 3.859 1 65.838 197 GLU A CA 1
ATOM 1356 C C . GLU A 1 240 ? -14.65 29.488 5.147 1 63.466 197 GLU A C 1
ATOM 1357 O O . GLU A 1 240 ? -13.96 29.196 6.123 1 60.123 197 GLU A O 1
ATOM 1363 N N . ARG A 1 241 ? -15.567 30.47 5.156 1 64.59 198 ARG A N 1
ATOM 1364 C CA . ARG A 1 241 ? -15.717 31.401 6.269 1 67.455 198 ARG A CA 1
ATOM 1365 C C . ARG A 1 241 ? -16.311 30.683 7.484 1 71.748 198 ARG A C 1
ATOM 1366 O O . ARG A 1 241 ? -16.062 31.099 8.618 1 71.164 198 ARG A O 1
ATOM 1374 N N . LYS A 1 242 ? -17.13 29.639 7.234 1 75.041 199 LYS A N 1
ATOM 1375 C CA . LYS A 1 242 ? -17.638 28.755 8.278 1 74.29 199 LYS A CA 1
ATOM 1376 C C . LYS A 1 242 ? -16.479 27.977 8.902 1 70.03 199 LYS A C 1
ATOM 1377 O O . LYS A 1 242 ? -16.345 27.976 10.131 1 68.892 199 LYS A O 1
ATOM 1383 N N . ILE A 1 243 ? -15.668 27.345 8.036 1 67.437 200 ILE A N 1
ATOM 1384 C CA . ILE A 1 243 ? -14.598 26.414 8.379 1 65.737 200 ILE A CA 1
ATOM 1385 C C . ILE A 1 243 ? -13.516 27.137 9.189 1 64.232 200 ILE A C 1
ATOM 1386 O O . ILE A 1 243 ? -12.989 26.589 10.163 1 68.141 200 ILE A O 1
ATOM 1391 N N . LEU A 1 244 ? -13.222 28.379 8.787 1 60.634 201 LEU A N 1
ATOM 1392 C CA . LEU A 1 244 ? -12.17 29.185 9.387 1 57.585 201 LEU A CA 1
ATOM 1393 C C . LEU A 1 244 ? -12.54 29.552 10.827 1 57.71 201 LEU A C 1
ATOM 1394 O O . LEU A 1 244 ? -11.682 29.499 11.714 1 56.396 201 LEU A O 1
ATOM 1399 N N . LYS A 1 245 ? -13.809 29.929 11.024 1 59.497 202 LYS A N 1
ATOM 1400 C CA . LYS A 1 245 ? -14.391 30.286 12.315 1 63.725 202 LYS A CA 1
ATOM 1401 C C . LYS A 1 245 ? -14.454 29.068 13.238 1 65.239 202 LYS A C 1
ATOM 1402 O O . LYS A 1 245 ? -14.042 29.176 14.389 1 67.373 202 LYS A O 1
ATOM 1404 N N . ASP A 1 246 ? -14.954 27.931 12.716 1 66.026 203 ASP A N 1
ATOM 1405 C CA . ASP A 1 246 ? -15.124 26.679 13.438 1 69.532 203 ASP A CA 1
ATOM 1406 C C . ASP A 1 246 ? -13.791 26.217 14.027 1 68.426 203 ASP A C 1
ATOM 1407 O O . ASP A 1 246 ? -13.762 25.769 15.172 1 69.103 203 ASP A O 1
ATOM 1412 N N . ASN A 1 247 ? -12.701 26.362 13.247 1 65.047 204 ASN A N 1
ATOM 1413 C CA . ASN A 1 247 ? -11.421 25.732 13.542 1 63.757 204 ASN A CA 1
ATOM 1414 C C . ASN A 1 247 ? -10.471 26.719 14.224 1 59.135 204 ASN A C 1
ATOM 1415 O O . ASN A 1 247 ? -9.303 26.4 14.425 1 58.383 204 ASN A O 1
ATOM 1420 N N . ASN A 1 248 ? -10.985 27.9 14.58 1 54.699 205 ASN A N 1
ATOM 1421 C CA . ASN A 1 248 ? -10.293 28.942 15.323 1 54.387 205 ASN A CA 1
ATOM 1422 C C . ASN A 1 248 ? -9.003 29.467 14.658 1 52.37 205 ASN A C 1
ATOM 1423 O O . ASN A 1 248 ? -8.016 29.79 15.34 1 49.486 205 ASN A O 1
ATOM 1428 N N . ILE A 1 249 ? -8.999 29.537 13.319 1 47.989 206 ILE A N 1
ATOM 1429 C CA . ILE A 1 249 ? -7.813 29.9 12.569 1 41.298 206 ILE A CA 1
ATOM 1430 C C . ILE A 1 249 ? -7.76 31.425 12.488 1 40.11 206 ILE A C 1
ATOM 1431 O O . ILE A 1 249 ? -8.713 32.045 12.054 1 40.935 206 ILE A O 1
ATOM 1436 N N . LYS A 1 250 ? -6.612 32.007 12.868 1 40.248 207 LYS A N 1
ATOM 1437 C CA . LYS A 1 250 ? -6.335 33.428 12.777 1 35.772 207 LYS A CA 1
ATOM 1438 C C . LYS A 1 250 ? -6.173 33.807 11.316 1 35.107 207 LYS A C 1
ATOM 1439 O O . LYS A 1 250 ? -5.356 33.244 10.587 1 34.765 207 LYS A O 1
ATOM 1445 N N . CYS A 1 251 ? -6.994 34.754 10.888 1 37.13 208 CYS A N 1
ATOM 1446 C CA . CYS A 1 251 ? -6.906 35.269 9.532 1 38.195 208 CYS A CA 1
ATOM 1447 C C . CYS A 1 251 ? -6.764 36.774 9.655 1 36.63 208 CYS A C 1
ATOM 1448 O O . CYS A 1 251 ? -7.497 37.386 10.444 1 36.198 208 CYS A O 1
ATOM 1451 N N . PHE A 1 252 ? -5.78 37.31 8.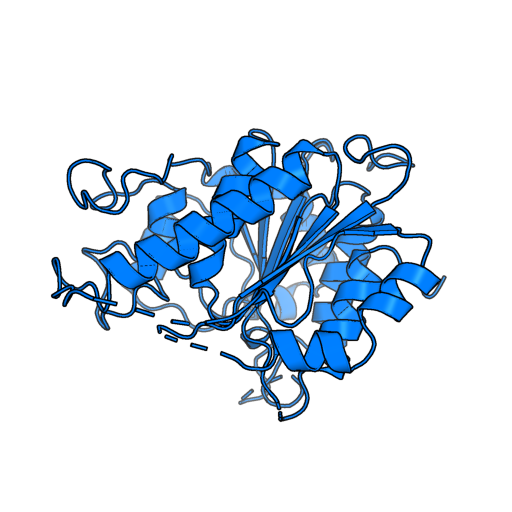904 1 33.96 209 PHE A N 1
ATOM 1452 C CA . PHE A 1 252 ? -5.65 38.74 8.63 1 32.979 209 PHE A CA 1
ATOM 1453 C C . PHE A 1 252 ? -6.078 39.012 7.196 1 32.008 209 PHE A C 1
ATOM 1454 O O . PHE A 1 252 ? -5.394 38.69 6.225 1 36.519 209 PHE A O 1
ATOM 1462 N N . SER A 1 253 ? -7.233 39.61 7.06 1 29.569 210 SER A N 1
ATOM 1463 C CA . SER A 1 253 ? -7.646 39.922 5.705 1 30.407 210 SER A CA 1
ATOM 1464 C C . SER A 1 253 ? -7.008 41.263 5.326 1 29.858 210 SER A C 1
ATOM 1465 O O . SER A 1 253 ? -6.28 41.859 6.13 1 29.503 210 SER A O 1
ATOM 1468 N N . MET A 1 254 ? -7.328 41.691 4.108 1 29.868 211 MET A N 1
ATOM 1469 C CA . MET A 1 254 ? -7.069 42.992 3.52 1 29.627 211 MET A CA 1
ATOM 1470 C C . MET A 1 254 ? -7.672 44.114 4.373 1 31.534 211 MET A C 1
ATOM 1471 O O . MET A 1 254 ? -7.023 45.16 4.532 1 32.572 211 MET A O 1
ATOM 1476 N N . PHE A 1 255 ? -8.881 43.897 4.903 1 31.813 212 PHE A N 1
ATOM 1477 C CA . PHE A 1 255 ? -9.513 44.793 5.876 1 31.349 212 PHE A CA 1
ATOM 1478 C C . PHE A 1 255 ? -8.579 45.054 7.074 1 29.2 212 PHE A C 1
ATOM 1479 O O . PHE A 1 255 ? -8.336 46.199 7.374 1 28.885 212 PHE A O 1
ATOM 1487 N N . HIS A 1 256 ? -8 43.998 7.673 1 28.54 213 HIS A N 1
ATOM 1488 C CA . HIS A 1 256 ? -7.082 44.059 8.807 1 27.814 213 HIS A CA 1
ATOM 1489 C C . HIS A 1 256 ? -5.725 44.627 8.385 1 26.689 213 HIS A C 1
ATOM 1490 O O . HIS A 1 256 ? -5.094 45.292 9.184 1 27.474 213 HIS A O 1
ATOM 1497 N N . VAL A 1 257 ? -5.301 44.48 7.124 1 25.294 214 VAL A N 1
ATOM 1498 C CA . VAL A 1 257 ? -4.071 45.152 6.718 1 26.436 214 VAL A CA 1
ATOM 1499 C C . VAL A 1 257 ? -4.299 46.659 6.564 1 30.169 214 VAL A C 1
ATOM 1500 O O . VAL A 1 257 ? -3.431 47.45 6.928 1 33.251 214 VAL A O 1
ATOM 1504 N N . ASP A 1 258 ? -5.441 47.057 5.979 1 31.151 215 ASP A N 1
ATOM 1505 C CA . ASP A 1 258 ? -5.861 48.448 5.94 1 33.458 215 ASP A CA 1
ATOM 1506 C C . ASP A 1 258 ? -5.937 49.004 7.367 1 32.104 215 ASP A C 1
ATOM 1507 O O . ASP A 1 258 ? -5.297 50.012 7.672 1 33.681 215 ASP A O 1
ATOM 1512 N N . LYS A 1 259 ? -6.67 48.305 8.222 1 29.957 216 LYS A N 1
ATOM 1513 C CA . LYS A 1 259 ? -6.941 48.711 9.586 1 32.065 216 LYS A CA 1
ATOM 1514 C C . LYS A 1 259 ? -5.639 49.049 10.322 1 32.997 216 LYS A C 1
ATOM 1515 O O . LYS A 1 259 ? -5.492 50.215 10.758 1 33.443 216 LYS A O 1
ATOM 1521 N N . TYR A 1 260 ? -4.726 48.054 10.374 1 28.94 217 TYR A N 1
ATOM 1522 C CA . TYR A 1 260 ? -3.616 48.02 11.293 1 31.255 217 TYR A CA 1
ATOM 1523 C C . TYR A 1 260 ? -2.3 48.379 10.599 1 33.45 217 TYR A C 1
ATOM 1524 O O . TYR A 1 260 ? -1.355 48.782 11.283 1 33.353 217 TYR A O 1
ATOM 1533 N N . GLY A 1 261 ? -2.219 48.253 9.254 1 31.837 218 GLY A N 1
ATOM 1534 C CA . GLY A 1 261 ? -0.942 48.291 8.557 1 27.625 218 GLY A CA 1
ATOM 1535 C C . GLY A 1 261 ? -0.265 46.917 8.652 1 28.392 218 GLY A C 1
ATOM 1536 O O . GLY A 1 261 ? -0.519 46.12 9.557 1 23.955 218 GLY A O 1
ATOM 1537 N N . ILE A 1 262 ? 0.676 46.681 7.738 1 30.705 219 ILE A N 1
ATOM 1538 C CA . ILE A 1 262 ? 1.308 45.375 7.584 1 26.042 219 ILE A CA 1
ATOM 1539 C C . ILE A 1 262 ? 2.285 45.145 8.749 1 25.628 219 ILE A C 1
ATOM 1540 O O . ILE A 1 262 ? 2.48 44.014 9.153 1 24.93 219 ILE A O 1
ATOM 1545 N N . GLY A 1 263 ? 2.859 46.203 9.34 1 27.887 220 GLY A N 1
ATOM 1546 C CA . GLY A 1 263 ? 3.81 46.047 10.437 1 29.386 220 GLY A CA 1
ATOM 1547 C C . GLY A 1 263 ? 3.203 45.215 11.58 1 29.342 220 GLY A C 1
ATOM 1548 O O . GLY A 1 263 ? 3.658 44.079 11.918 1 24.258 220 GLY A O 1
ATOM 1549 N N . LYS A 1 264 ? 2.117 45.797 12.091 1 25.841 221 LYS A N 1
ATOM 1550 C CA . LYS A 1 264 ? 1.378 45.216 13.176 1 26.326 221 LYS A CA 1
ATOM 1551 C C . LYS A 1 264 ? 0.692 43.908 12.766 1 25.141 221 LYS A C 1
ATOM 1552 O O . LYS A 1 264 ? 0.638 42.949 13.536 1 28.862 221 LYS A O 1
ATOM 1558 N N . VAL A 1 265 ? 0.195 43.827 11.545 1 23.037 222 VAL A N 1
ATOM 1559 C CA . VAL A 1 265 ? -0.373 42.579 11.063 1 25.026 222 VAL A CA 1
ATOM 1560 C C . VAL A 1 265 ? 0.631 41.424 11.229 1 26.821 222 VAL A C 1
ATOM 1561 O O . VAL A 1 265 ? 0.263 40.348 11.751 1 26.974 222 VAL A O 1
ATOM 1565 N N . VAL A 1 266 ? 1.855 41.629 10.713 1 24.399 223 VAL A N 1
ATOM 1566 C CA . VAL A 1 266 ? 2.848 40.561 10.733 1 26.992 223 VAL A CA 1
ATOM 1567 C C . VAL A 1 266 ? 3.294 40.284 12.169 1 27.612 223 VAL A C 1
ATOM 1568 O O . VAL A 1 266 ? 3.425 39.136 12.542 1 27.625 223 VAL A O 1
ATOM 1572 N N . GLU A 1 267 ? 3.427 41.341 12.98 1 26.357 224 GLU A N 1
ATOM 1573 C CA . GLU A 1 267 ? 3.735 41.188 14.39 1 32.484 224 GLU A CA 1
ATOM 1574 C C . GLU 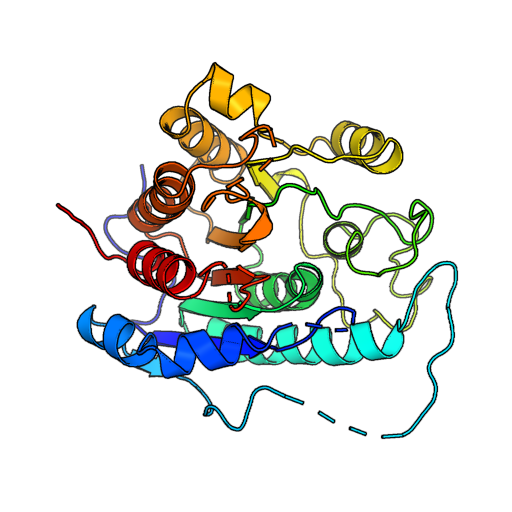A 1 267 ? 2.708 40.26 15.066 1 29.887 224 GLU A C 1
ATOM 1575 O O . GLU A 1 267 ? 3.077 39.343 15.785 1 30.426 224 GLU A O 1
ATOM 1581 N N . MET A 1 268 ? 1.425 40.463 14.787 1 29.168 225 MET A N 1
ATOM 1582 C CA . MET A 1 268 ? 0.324 39.79 15.479 1 32.878 225 MET A CA 1
ATOM 1583 C C . MET A 1 268 ? 0.183 38.33 14.978 1 33.66 225 MET A C 1
ATOM 1584 O O . MET A 1 268 ? -0.222 37.425 15.715 1 32.919 225 MET A O 1
ATOM 1589 N N . ALA A 1 269 ? 0.513 38.128 13.697 1 34.641 226 ALA A N 1
ATOM 1590 C CA . ALA A 1 269 ? 0.623 36.838 13.028 1 34.321 226 ALA A CA 1
ATOM 1591 C C . ALA A 1 269 ? 1.718 36.027 13.684 1 34.051 226 ALA A C 1
ATOM 1592 O O . ALA A 1 269 ? 1.455 34.902 14.083 1 41.292 226 ALA A O 1
ATOM 1594 N N . LEU A 1 270 ? 2.904 36.63 13.838 1 30.872 227 LEU A N 1
ATOM 1595 C CA . LEU A 1 270 ? 4.029 36.016 14.541 1 28.818 227 LEU A CA 1
ATOM 1596 C C . LEU A 1 270 ? 3.643 35.636 15.96 1 34.599 227 LEU A C 1
ATOM 1597 O O . LEU A 1 270 ? 3.823 34.479 16.32 1 39.009 227 LEU A O 1
ATOM 1602 N N . ASP A 1 271 ? 3.005 36.563 16.696 1 36.177 228 ASP A N 1
ATOM 1603 C CA . ASP A 1 271 ? 2.587 36.285 18.063 1 36.345 228 ASP A CA 1
ATOM 1604 C C . ASP A 1 271 ? 1.546 35.171 18.186 1 35.355 228 ASP A C 1
ATOM 1605 O O . ASP A 1 271 ? 1.447 34.588 19.242 1 37.687 228 ASP A O 1
ATOM 1610 N N . HIS A 1 272 ? 0.681 34.979 17.193 1 33.707 229 HIS A N 1
ATOM 1611 C CA . HIS A 1 272 ? -0.327 33.942 17.306 1 35.656 229 HIS A CA 1
ATOM 1612 C C . HIS A 1 272 ? 0.348 32.575 17.13 1 35.504 229 HIS A C 1
ATOM 1613 O O . HIS A 1 272 ? 0.151 31.695 17.932 1 37.721 229 HIS A O 1
ATOM 1620 N N . VAL A 1 273 ? 1.199 32.404 16.114 1 34.917 230 VAL A N 1
ATOM 1621 C CA . VAL A 1 273 ? 1.606 31.05 15.754 1 34.411 230 VAL A CA 1
ATOM 1622 C C . VAL A 1 273 ? 2.971 30.752 16.374 1 34.778 230 VAL A C 1
ATOM 1623 O O . VAL A 1 273 ? 3.365 29.607 16.435 1 35.954 230 VAL A O 1
ATOM 1627 N N . ASN A 1 274 ? 3.689 31.795 16.807 1 33.953 231 ASN A N 1
ATOM 1628 C CA . ASN A 1 274 ? 5.096 31.716 17.161 1 32.441 231 ASN A CA 1
ATOM 1629 C C . ASN A 1 274 ? 5.378 32.628 18.352 1 35.835 231 ASN A C 1
ATOM 1630 O O . ASN A 1 274 ? 6.409 33.309 18.367 1 37.971 231 ASN A O 1
ATOM 1635 N N . PRO A 1 275 ? 4.553 32.597 19.442 1 38.789 232 PRO A N 1
ATOM 1636 C CA . PRO A 1 275 ? 4.616 33.637 20.464 1 37.96 232 PRO A CA 1
ATOM 1637 C C . PRO A 1 275 ? 5.993 33.754 21.11 1 42.757 232 PRO A C 1
ATOM 1638 O O . PRO A 1 275 ? 6.352 34.829 21.569 1 44.084 232 PRO A O 1
ATOM 1642 N N . ASP A 1 276 ? 6.768 32.657 21.133 1 46.23 233 ASP A N 1
ATOM 1643 C CA . ASP A 1 276 ? 8.04 32.637 21.853 1 49.023 233 ASP A CA 1
ATOM 1644 C C . ASP A 1 276 ? 9.222 32.771 20.902 1 43.617 233 ASP A C 1
ATOM 1645 O O . ASP A 1 276 ? 10.351 32.815 21.361 1 43.789 233 ASP A O 1
ATOM 1650 N N . ARG A 1 277 ? 8.929 32.83 19.601 1 42.532 234 ARG A N 1
ATOM 1651 C CA . ARG A 1 277 ? 9.903 32.924 18.522 1 43.812 234 ARG A CA 1
ATOM 1652 C C . ARG A 1 277 ? 10.864 31.747 18.597 1 47.033 234 ARG A C 1
ATOM 1653 O O . ARG A 1 277 ? 12.083 31.934 18.523 1 48.764 234 ARG A O 1
ATOM 1661 N N . THR A 1 278 ? 10.289 30.548 18.76 1 45.905 235 THR A N 1
ATOM 1662 C CA . THR A 1 278 ? 11.109 29.349 18.852 1 48.357 235 THR A CA 1
ATOM 1663 C C . THR A 1 278 ? 10.67 28.299 17.84 1 45.603 235 THR A C 1
ATOM 1664 O O . THR A 1 278 ? 11.348 27.298 17.711 1 54.862 235 THR A O 1
ATOM 1668 N N . ARG A 1 279 ? 9.59 28.545 17.097 1 39.997 236 ARG A N 1
ATOM 1669 C CA . ARG A 1 279 ? 9.161 27.612 16.067 1 39.895 236 ARG A CA 1
ATOM 1670 C C . ARG A 1 279 ? 9.85 27.885 14.721 1 39.044 236 ARG A C 1
ATOM 1671 O O . ARG A 1 279 ? 10.083 29.045 14.349 1 35.97 236 ARG A O 1
ATOM 1679 N N . PRO A 1 280 ? 10.212 26.83 13.946 1 39.593 237 PRO A N 1
ATOM 1680 C CA . PRO A 1 280 ? 10.508 26.99 12.523 1 38.321 237 PRO A CA 1
ATOM 1681 C C . PRO A 1 280 ? 9.313 27.6 11.814 1 35.383 237 PRO A C 1
ATOM 1682 O O . PRO A 1 280 ? 8.195 27.368 12.266 1 39.091 237 PRO A O 1
ATOM 1686 N N . ILE A 1 281 ? 9.571 28.393 10.762 1 32.484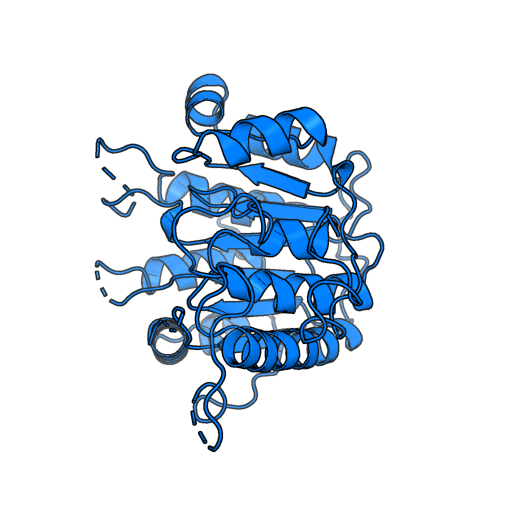 238 ILE A N 1
ATOM 1687 C CA . ILE A 1 281 ? 8.571 29.138 10.013 1 30.778 238 ILE A CA 1
ATOM 1688 C C . ILE A 1 281 ? 8.536 28.573 8.593 1 29.661 238 ILE A C 1
ATOM 1689 O O . ILE A 1 281 ? 9.557 28.478 7.927 1 31.13 238 ILE A O 1
ATOM 1694 N N . HIS A 1 282 ? 7.329 28.202 8.17 1 28.842 239 HIS A N 1
ATOM 1695 C CA . HIS A 1 282 ? 7.02 27.884 6.803 1 28.791 239 HIS A CA 1
ATOM 1696 C C . HIS A 1 282 ? 6.26 29.079 6.257 1 28.008 239 HIS A C 1
ATOM 1697 O O . HIS A 1 282 ? 5.125 29.343 6.697 1 27.979 239 HIS A O 1
ATOM 1704 N N . LEU A 1 283 ? 6.94 29.834 5.374 1 26.209 240 LEU A N 1
ATOM 1705 C CA . LEU A 1 283 ? 6.29 30.96 4.683 1 26.44 240 LEU A CA 1
ATOM 1706 C C . LEU A 1 283 ? 5.743 30.485 3.337 1 27.538 240 LEU A C 1
ATOM 1707 O O . LEU A 1 283 ? 6.537 30.262 2.428 1 30.005 240 LEU A O 1
ATOM 1712 N N . SER A 1 284 ? 4.409 30.346 3.207 1 25.791 241 SER A N 1
ATOM 1713 C CA . SER A 1 284 ? 3.849 29.914 1.916 1 27.892 241 SER A CA 1
ATOM 1714 C C . SER A 1 284 ? 3.22 31.082 1.154 1 27.497 241 SER A C 1
ATOM 1715 O O . SER A 1 284 ? 2.084 31.482 1.449 1 28.356 241 SER A O 1
ATOM 1718 N N . PHE A 1 285 ? 3.95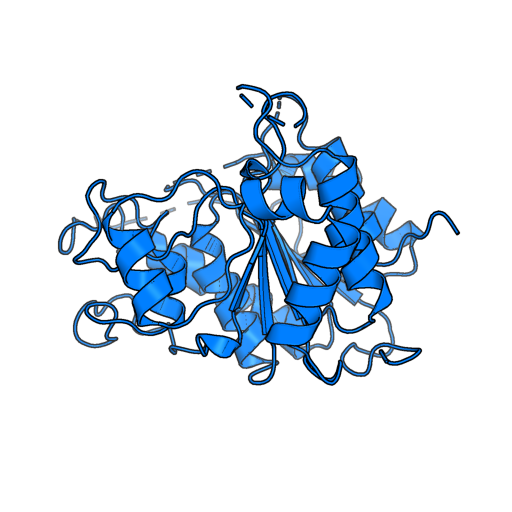4 31.645 0.178 1 29.146 242 PHE A N 1
ATOM 1719 C CA . PHE A 1 285 ? 3.601 32.974 -0.351 1 28.029 242 PHE A CA 1
ATOM 1720 C C . PHE A 1 285 ? 3.07 32.862 -1.78 1 29.258 242 PHE A C 1
ATOM 1721 O O . PHE A 1 285 ? 3.778 32.468 -2.707 1 30.234 242 PHE A O 1
ATOM 1729 N N . ASP A 1 286 ? 1.794 33.199 -1.961 1 26.767 243 ASP A N 1
ATOM 1730 C CA . ASP A 1 286 ? 1.247 33.105 -3.285 1 29.267 243 ASP A CA 1
ATOM 1731 C C . ASP A 1 286 ? 1.236 34.497 -3.882 1 30.8 243 ASP A C 1
ATOM 1732 O O . ASP A 1 286 ? 0.702 35.411 -3.282 1 32.738 243 ASP A O 1
ATOM 1737 N N . VAL A 1 287 ? 1.733 34.606 -5.103 1 34.226 244 VAL A N 1
ATOM 1738 C CA . VAL A 1 287 ? 1.829 35.854 -5.85 1 36.903 244 VAL A CA 1
ATOM 1739 C C . VAL A 1 287 ? 0.477 36.501 -6.168 1 41.51 244 VAL A C 1
ATOM 1740 O O . VAL A 1 287 ? 0.44 37.73 -6.245 1 46.96 244 VAL A O 1
ATOM 1744 N N . ASP A 1 288 ? -0.61 35.704 -6.278 1 41.947 245 ASP A N 1
ATOM 1745 C CA . ASP A 1 288 ? -1.99 36.178 -6.316 1 48.363 245 ASP A CA 1
ATOM 1746 C C . ASP A 1 288 ? -2.336 37.108 -5.134 1 44.333 245 ASP A C 1
ATOM 1747 O O . ASP A 1 288 ? -3.375 37.763 -5.169 1 41.76 245 ASP A O 1
ATOM 1752 N N . ALA A 1 289 ? -1.541 37.129 -4.047 1 39.092 246 ALA A N 1
ATOM 1753 C CA . ALA A 1 289 ? -1.858 38.079 -2.987 1 32.243 246 ALA A CA 1
ATOM 1754 C C . ALA A 1 289 ? -1.485 39.528 -3.334 1 33.503 246 ALA A C 1
ATOM 1755 O O . ALA A 1 289 ? -2.03 40.44 -2.715 1 31.259 246 ALA A O 1
ATOM 1757 N N . LEU A 1 290 ? -0.628 39.71 -4.357 1 30.082 247 LEU A N 1
ATOM 1758 C CA . LEU A 1 290 ? -0.114 41.005 -4.754 1 36.561 247 LEU A CA 1
ATOM 1759 C C . LEU A 1 290 ? -1.059 41.615 -5.782 1 47.064 247 LEU A C 1
ATOM 1760 O O . LEU A 1 290 ? -1.637 40.906 -6.617 1 56.167 247 LEU A O 1
ATOM 1765 N N . ASP A 1 291 ? -1.236 42.936 -5.703 1 49.493 248 ASP A N 1
ATOM 1766 C CA . ASP A 1 291 ? -2.376 43.544 -6.379 1 57.422 248 ASP A CA 1
ATOM 1767 C C . ASP A 1 291 ? -2.3 43.216 -7.876 1 63.637 248 ASP A C 1
ATOM 1768 O O . ASP A 1 291 ? -1.196 42.972 -8.357 1 67.392 248 ASP A O 1
ATOM 1773 N N . PRO A 1 292 ? -3.423 43.115 -8.647 1 69.001 249 PRO A N 1
ATOM 1774 C CA . PRO A 1 292 ? -3.377 43.185 -10.114 1 83.372 249 PRO A CA 1
ATOM 1775 C C . PRO A 1 292 ? -2.293 44.087 -10.727 1 87.788 249 PRO A C 1
ATOM 1776 O O . PRO A 1 292 ? -1.533 43.613 -11.573 1 88.736 249 PRO A O 1
ATOM 1780 N N . SER A 1 293 ? -2.192 45.344 -10.243 1 83.831 250 SER A N 1
ATOM 1781 C CA . SER A 1 293 ? -1.17 46.322 -10.621 1 80.311 250 SER A CA 1
ATOM 1782 C C . SER A 1 293 ? 0.255 45.853 -10.294 1 71.006 250 SER A C 1
ATOM 1783 O O . SER A 1 293 ? 1.204 46.365 -10.873 1 74.825 250 SER A O 1
ATOM 1786 N N . VAL A 1 294 ? 0.394 44.923 -9.338 1 67.253 251 VAL A N 1
ATOM 1787 C CA . VAL A 1 294 ? 1.662 44.35 -8.909 1 68.318 251 VAL A CA 1
ATOM 1788 C C . VAL A 1 294 ? 1.746 42.943 -9.543 1 81.367 251 VAL A C 1
ATOM 1789 O O . VAL A 1 294 ? 2.104 42.862 -10.745 1 93.564 251 VAL A O 1
ATOM 1793 N N . VAL A 1 302 ? -10.382 47.986 -8.922 1 75.539 259 VAL A N 1
ATOM 1794 C CA . VAL A 1 302 ? -10.124 47.434 -7.577 1 78.889 259 VAL A CA 1
ATOM 1795 C C . VAL A 1 302 ? -8.63 47.141 -7.424 1 84.1 259 VAL A C 1
ATOM 1796 O O . VAL A 1 302 ? -8.11 46.119 -7.889 1 84.702 259 VAL A O 1
ATOM 1798 N N . ARG A 1 303 ? -7.953 48.094 -6.772 1 87.217 260 ARG A N 1
ATOM 1799 C CA . ARG A 1 303 ? -6.6 47.933 -6.268 1 81.289 260 ARG A CA 1
ATOM 1800 C C . ARG A 1 303 ? -6.677 47.368 -4.843 1 77.645 260 ARG A C 1
ATOM 1801 O O . ARG A 1 303 ? -6.319 48.07 -3.899 1 85.919 260 ARG A O 1
ATOM 1803 N N . GLY A 1 304 ? -7.097 46.081 -4.721 1 63.021 261 GLY A N 1
ATOM 1804 C CA . GLY A 1 304 ? -7.492 45.428 -3.473 1 45.41 261 GLY A CA 1
ATOM 1805 C C . GLY A 1 304 ? -6.461 44.439 -2.897 1 38.046 261 GLY A C 1
ATOM 1806 O O . GLY A 1 304 ? -6.688 43.89 -1.818 1 35.855 261 GLY A O 1
ATOM 1807 N N . GLY A 1 305 ? -5.331 44.19 -3.57 1 31.227 262 GLY A N 1
ATOM 1808 C CA . GLY A 1 305 ? -4.339 43.274 -3.023 1 28.34 262 GLY A CA 1
ATOM 1809 C C . GLY A 1 305 ? -3.193 43.961 -2.266 1 27.679 262 GLY A C 1
ATOM 1810 O O . GLY A 1 305 ? -3.161 45.183 -2.161 1 28.935 262 GLY A O 1
ATOM 1811 N N . LEU A 1 306 ? -2.308 43.175 -1.632 1 25.038 263 LEU A N 1
ATOM 1812 C CA . LEU A 1 306 ? -1.021 43.643 -1.112 1 29.352 263 LEU A CA 1
ATOM 1813 C C . LEU A 1 306 ? -0.271 44.566 -2.12 1 28.563 263 LEU A C 1
ATOM 1814 O O . LEU A 1 306 ? -0.395 44.402 -3.338 1 32.706 263 LEU A O 1
ATOM 1819 N N . THR A 1 307 ? 0.469 45.586 -1.644 1 26.206 264 THR A N 1
ATOM 1820 C CA . THR A 1 307 ? 1.44 46.254 -2.522 1 27.52 264 THR A CA 1
ATOM 1821 C C . THR A 1 307 ? 2.66 45.306 -2.589 1 27.479 264 THR A C 1
ATOM 1822 O O . THR A 1 307 ? 2.769 44.321 -1.821 1 26.6 264 THR A O 1
ATOM 1826 N N . PHE A 1 308 ? 3.506 45.546 -3.578 1 26.92 265 PHE A N 1
ATOM 1827 C CA . PHE A 1 308 ? 4.834 44.976 -3.605 1 33.47 265 PHE A CA 1
ATOM 1828 C C . PHE A 1 308 ? 5.572 45.214 -2.27 1 32.649 265 PHE A C 1
ATOM 1829 O O . PHE A 1 308 ? 6.178 44.285 -1.751 1 31.037 265 PHE A O 1
ATOM 1837 N N . ARG A 1 309 ? 5.481 46.443 -1.718 1 29.623 266 ARG A N 1
ATOM 1838 C CA . ARG A 1 309 ? 6.133 46.833 -0.48 1 28.461 266 ARG A CA 1
ATOM 1839 C C . ARG A 1 309 ? 5.654 45.947 0.68 1 27.306 266 ARG A C 1
ATOM 1840 O O . ARG A 1 309 ? 6.47 45.435 1.42 1 30.295 266 ARG A O 1
ATOM 1848 N N . GLU A 1 310 ? 4.354 45.719 0.801 1 27.139 267 GLU A N 1
ATOM 1849 C CA . GLU A 1 310 ? 3.784 44.879 1.844 1 24.806 267 GLU A CA 1
ATOM 1850 C C . GLU A 1 310 ? 4.192 43.428 1.658 1 26.834 267 GLU A C 1
ATOM 1851 O O . GLU A 1 310 ? 4.598 42.79 2.621 1 30.454 267 GLU A O 1
ATOM 1857 N N . GLY A 1 311 ? 4.152 42.9 0.429 1 30.898 268 GLY A N 1
ATOM 1858 C CA . GLY A 1 311 ? 4.601 41.518 0.26 1 28.512 268 GLY A CA 1
ATOM 1859 C C . GLY A 1 311 ? 6.102 41.369 0.593 1 32.759 268 GLY A C 1
ATOM 1860 O O . GLY A 1 311 ? 6.529 40.35 1.156 1 33.116 268 GLY A O 1
ATOM 1861 N N . HIS A 1 312 ? 6.916 42.352 0.162 1 28.452 269 HIS A N 1
ATOM 1862 C CA . HIS A 1 312 ? 8.337 42.381 0.498 1 31.929 269 HIS A CA 1
ATOM 1863 C C . HIS A 1 312 ? 8.585 42.484 2.015 1 32.322 269 HIS A C 1
ATOM 1864 O O . HIS A 1 312 ? 9.461 41.797 2.534 1 26.74 269 HIS A O 1
ATOM 1871 N N . TYR A 1 313 ? 7.808 43.344 2.713 1 26.294 270 TYR A N 1
ATOM 1872 C CA . TYR A 1 313 ? 7.878 43.492 4.155 1 25.957 270 TYR A CA 1
ATOM 1873 C C . TYR A 1 313 ? 7.571 42.175 4.906 1 27.264 270 TYR A C 1
ATOM 1874 O O . TYR A 1 313 ? 8.213 41.875 5.918 1 27.62 270 TYR A O 1
ATOM 1883 N N . ILE A 1 314 ? 6.562 41.425 4.463 1 24.443 271 ILE A N 1
ATOM 1884 C CA . ILE A 1 314 ? 6.297 40.124 5.026 1 26.706 271 ILE A CA 1
ATOM 1885 C C . ILE A 1 314 ? 7.591 39.284 5.019 1 30.091 271 ILE A C 1
ATOM 1886 O O . ILE A 1 314 ? 7.935 38.711 6.064 1 24.127 271 ILE A O 1
ATOM 1891 N N . CYS A 1 315 ? 8.299 39.281 3.862 1 29.583 272 CYS A N 1
ATOM 1892 C CA . CYS A 1 315 ? 9.505 38.489 3.618 1 32.477 272 CYS A CA 1
ATOM 1893 C C . CYS A 1 315 ? 10.675 38.986 4.466 1 34.02 272 CYS A C 1
ATOM 1894 O O . CYS A 1 315 ? 11.369 38.145 5.048 1 33.834 272 CYS A O 1
ATOM 1897 N N . GLU A 1 316 ? 10.834 40.327 4.589 1 28.767 273 GLU A N 1
ATOM 1898 C CA . GLU A 1 316 ? 11.903 40.896 5.397 1 28.797 273 GLU A CA 1
ATOM 1899 C C . GLU A 1 316 ? 11.627 40.617 6.873 1 26.326 273 GLU A C 1
ATOM 1900 O O . GLU A 1 316 ? 12.549 40.282 7.599 1 29.411 273 GLU A O 1
ATOM 1906 N N . ALA A 1 317 ? 10.366 40.765 7.31 1 24.353 274 ALA A N 1
ATOM 1907 C CA . ALA A 1 317 ? 9.993 40.628 8.708 1 28.512 274 ALA A CA 1
ATOM 1908 C C . ALA A 1 317 ? 10.258 39.214 9.213 1 28.195 274 ALA A C 1
ATOM 1909 O O . ALA A 1 317 ? 10.769 39.028 10.307 1 31.175 274 ALA A O 1
ATOM 1911 N N . ILE A 1 318 ? 9.909 38.24 8.388 1 30.158 275 ILE A N 1
ATOM 1912 C CA . ILE A 1 318 ? 10.122 36.838 8.684 1 29.075 275 ILE A CA 1
ATOM 1913 C C . ILE A 1 318 ? 11.617 36.508 8.575 1 35.726 275 ILE A C 1
ATOM 1914 O O . ILE A 1 318 ? 12.137 35.795 9.443 1 35.683 275 ILE A O 1
ATOM 1919 N N . ALA A 1 319 ? 12.321 37.12 7.595 1 32.7 276 ALA A N 1
ATOM 1920 C CA . ALA A 1 319 ? 13.765 36.913 7.481 1 30.819 276 ALA A CA 1
ATOM 1921 C C . ALA A 1 319 ? 14.458 37.38 8.755 1 32.83 276 ALA A C 1
ATOM 1922 O O . ALA A 1 319 ? 15.359 36.679 9.219 1 32.612 276 ALA A O 1
ATOM 1924 N N . GLU A 1 320 ? 13.996 38.492 9.359 1 31.721 277 GLU A N 1
ATOM 1925 C CA . GLU A 1 320 ? 14.693 39.001 10.539 1 34.541 277 GLU A CA 1
ATOM 1926 C C . GLU A 1 320 ? 14.595 38.058 11.756 1 34.73 277 GLU A C 1
ATOM 1927 O O . GLU A 1 320 ? 15.453 38.116 12.625 1 35.564 277 GLU A O 1
ATOM 1933 N N . THR A 1 321 ? 13.566 37.2 11.845 1 35.962 278 THR A N 1
ATOM 1934 C CA . THR A 1 321 ? 13.423 36.301 13.012 1 37.286 278 THR A CA 1
ATOM 1935 C C . THR A 1 321 ? 14.526 35.247 13.047 1 37.052 278 THR A C 1
ATOM 1936 O O . THR A 1 321 ? 14.926 34.816 14.126 1 38.062 278 THR A O 1
ATOM 1940 N N . ASN A 1 322 ? 15.031 34.869 11.855 1 38.201 279 ASN A N 1
ATOM 1941 C CA . ASN A 1 322 ? 16.003 33.78 11.672 1 37.806 279 ASN A CA 1
ATOM 1942 C C . ASN A 1 322 ? 15.357 32.394 11.808 1 34.844 279 ASN A C 1
ATOM 1943 O O . ASN A 1 322 ? 16.064 31.408 11.798 1 35.696 279 ASN A O 1
ATOM 1948 N N . LEU A 1 323 ? 14.016 32.326 11.793 1 34.34 280 LEU A N 1
ATOM 1949 C CA . LEU A 1 323 ? 13.221 31.127 12.045 1 32.296 280 LEU A CA 1
ATOM 1950 C C . LEU A 1 323 ? 12.786 30.46 10.746 1 32.977 280 LEU A C 1
ATOM 1951 O O . LEU A 1 323 ? 12.285 29.357 10.825 1 33.958 280 LEU A O 1
ATOM 1956 N N . LEU A 1 324 ? 12.981 31.087 9.564 1 34.814 281 LEU A N 1
ATOM 1957 C CA . LEU A 1 324 ? 12.531 30.514 8.29 1 32.66 281 LEU A CA 1
ATOM 1958 C C . LEU A 1 324 ? 13.405 29.327 7.882 1 32.319 281 LEU A C 1
ATOM 1959 O O . LEU A 1 324 ? 14.612 29.46 7.82 1 32.615 281 LEU A O 1
ATOM 1964 N N . VAL A 1 325 ? 12.739 28.223 7.534 1 31.804 282 VAL A N 1
ATOM 1965 C CA . VAL A 1 325 ? 13.283 26.966 7.047 1 34.976 282 VAL A CA 1
ATOM 1966 C C . VAL A 1 325 ? 12.696 26.639 5.674 1 36.367 282 VAL A C 1
ATOM 1967 O O . VAL A 1 325 ? 13.319 25.983 4.844 1 41.487 282 VAL A O 1
ATOM 1971 N N . SER A 1 326 ? 11.523 27.181 5.381 1 34.746 283 SER A N 1
ATOM 1972 C CA . SER A 1 32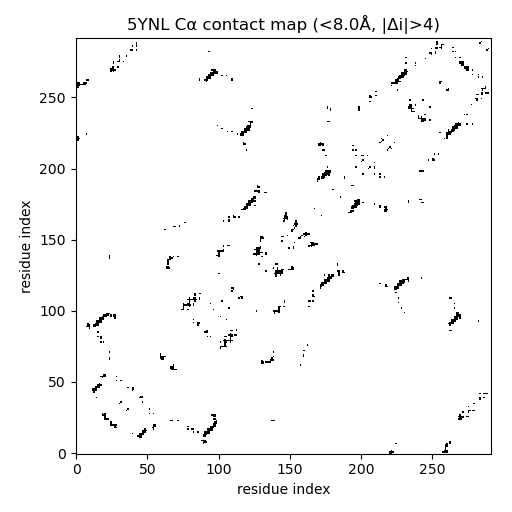6 ? 10.884 26.783 4.15 1 39.577 283 SER A CA 1
ATOM 1973 C C . SER A 1 326 ? 10.06 27.928 3.581 1 35.275 283 SER A C 1
ATOM 1974 O O . SER A 1 326 ? 9.322 28.594 4.307 1 37.246 283 SER A O 1
ATOM 1977 N N . LEU A 1 327 ? 10.287 28.2 2.288 1 34.91 284 LEU A N 1
ATOM 1978 C CA . LEU A 1 327 ? 9.661 29.31 1.558 1 28.226 284 LEU A CA 1
ATOM 1979 C C . LEU A 1 327 ? 9 28.753 0.309 1 31.979 284 LEU A C 1
ATOM 1980 O O . LEU A 1 327 ? 9.667 28.091 -0.503 1 35.729 284 LEU A O 1
ATOM 1985 N N . ASP A 1 328 ? 7.714 29.065 0.136 1 30.771 285 ASP A N 1
ATOM 1986 C CA . ASP A 1 328 ? 7.09 28.824 -1.16 1 33.782 285 ASP A CA 1
ATOM 1987 C C . ASP A 1 328 ? 6.815 30.154 -1.877 1 31.366 285 ASP A C 1
ATOM 1988 O O . ASP A 1 328 ? 6.337 31.112 -1.277 1 28.989 285 ASP A O 1
ATOM 1993 N N . ILE A 1 329 ? 7.072 30.182 -3.177 1 30.245 286 ILE A N 1
ATOM 1994 C CA . ILE A 1 329 ? 6.654 31.309 -3.987 1 31.536 286 ILE A CA 1
ATOM 1995 C C . ILE A 1 329 ? 5.778 30.704 -5.082 1 31.723 286 ILE A C 1
ATOM 1996 O O . ILE A 1 329 ? 6.302 30.07 -5.981 1 34.107 286 ILE A O 1
ATOM 2001 N N . MET A 1 330 ? 4.461 30.871 -4.992 1 30.514 287 MET A N 1
ATOM 2002 C CA . MET A 1 330 ? 3.534 30.123 -5.835 1 31.654 287 MET A CA 1
ATOM 2003 C C . MET A 1 330 ? 2.837 31.05 -6.834 1 32.531 287 MET A C 1
ATOM 2004 O O . MET A 1 330 ? 2.718 32.235 -6.59 1 34.316 287 MET A O 1
ATOM 2009 N N . GLU A 1 331 ? 2.356 30.493 -7.949 1 34.51 288 GLU A N 1
ATOM 2010 C CA . GLU A 1 331 ? 1.579 31.16 -8.974 1 39.912 288 GLU A CA 1
ATOM 2011 C C . GLU A 1 331 ? 2.352 32.33 -9.589 1 42.824 288 GLU A C 1
ATOM 2012 O O . GLU A 1 331 ? 1.763 33.383 -9.858 1 43.617 288 GLU A O 1
ATOM 2018 N N . ILE A 1 332 ? 3.668 32.138 -9.812 1 45.457 289 ILE A N 1
ATOM 2019 C CA . ILE A 1 332 ? 4.501 33.067 -10.574 1 52.179 289 ILE A CA 1
ATOM 2020 C C . ILE A 1 332 ? 4.066 32.965 -12.04 1 57.649 289 ILE A C 1
ATOM 2021 O O . ILE A 1 332 ? 4.201 31.893 -12.625 1 69.246 289 ILE A O 1
ATOM 2026 N N . ASN A 1 333 ? 3.623 34.068 -12.657 1 61.134 290 ASN A N 1
ATOM 2027 C CA . ASN A 1 333 ? 3.306 34.056 -14.087 1 74.249 290 ASN A CA 1
ATOM 2028 C C . ASN A 1 333 ? 4.189 35.041 -14.874 1 81.464 290 ASN A C 1
ATOM 2029 O O . ASN A 1 333 ? 4.564 36.098 -14.349 1 85.002 290 ASN A O 1
ATOM 2034 N N . PRO A 1 334 ? 4.609 34.699 -16.127 1 84.107 291 PRO A N 1
ATOM 2035 C CA . PRO A 1 334 ? 5.039 35.708 -17.101 1 86.672 291 PRO A CA 1
ATOM 2036 C C . PRO A 1 334 ? 3.879 36.449 -17.77 1 92.95 291 PRO A C 1
ATOM 2037 O O . PRO A 1 334 ? 3.067 35.868 -18.536 1 96.245 291 PRO A O 1
ATOM 2041 N N . ALA A 1 343 ? 1.939 40.914 -17.396 1 107.795 300 ALA A N 1
ATOM 2042 C CA . ALA A 1 343 ? 2.482 41.184 -16.04 1 108.13 300 ALA A CA 1
ATOM 2043 C C . ALA A 1 343 ? 3.838 40.496 -15.84 1 98.09 300 ALA A C 1
ATOM 2044 O O . ALA A 1 343 ? 4.201 39.577 -16.579 1 94.943 300 ALA A O 1
ATOM 2046 N N . GLN A 1 344 ? 4.587 40.993 -14.841 1 94.933 301 GLN A N 1
ATOM 2047 C CA . GLN A 1 344 ? 5.952 40.584 -14.554 1 81.2 301 GLN A CA 1
ATOM 2048 C C . GLN A 1 344 ? 6.056 40.139 -13.107 1 68.497 301 GLN A C 1
ATOM 2049 O O . GLN A 1 344 ? 6.59 40.864 -12.256 1 69.516 301 GLN A O 1
ATOM 2055 N N . THR A 1 345 ? 5.627 38.901 -12.86 1 58.768 302 THR A N 1
ATOM 2056 C CA . THR A 1 345 ? 5.883 38.401 -11.518 1 61.416 302 THR A CA 1
ATOM 2057 C C . THR A 1 345 ? 7.282 37.778 -11.359 1 52.006 302 THR A C 1
ATOM 2058 O O . THR A 1 345 ? 7.621 37.277 -10.289 1 56.172 302 THR A O 1
ATOM 2062 N N . VAL A 1 346 ? 8.147 37.896 -12.371 1 49.455 303 VAL A N 1
ATOM 2063 C CA . VAL A 1 346 ? 9.478 37.31 -12.293 1 45.987 303 VAL A CA 1
ATOM 2064 C C . VAL A 1 346 ? 10.41 38.185 -11.444 1 42.275 303 VAL A C 1
ATOM 2065 O O . VAL A 1 346 ? 11.016 37.682 -10.493 1 42.329 303 VAL A O 1
ATOM 2069 N N . ASP A 1 347 ? 10.493 39.486 -11.723 1 41.172 304 ASP A N 1
ATOM 2070 C CA . ASP A 1 347 ? 11.262 40.398 -10.881 1 42.505 304 ASP A CA 1
ATOM 2071 C C . ASP A 1 347 ? 10.694 40.485 -9.47 1 40.833 304 ASP A C 1
ATOM 2072 O O . ASP A 1 347 ? 11.436 40.656 -8.495 1 39.834 304 ASP A O 1
ATOM 2074 N N . VAL A 1 348 ? 9.361 40.387 -9.373 1 36.995 305 VAL A N 1
ATOM 2075 C CA . VAL A 1 348 ? 8.719 40.403 -8.08 1 32.555 305 VAL A CA 1
ATOM 2076 C C . VAL A 1 348 ? 9.174 39.137 -7.34 1 29.724 305 VAL A C 1
ATOM 2077 O O . VAL A 1 348 ? 9.646 39.243 -6.214 1 27.96 305 VAL A O 1
ATOM 2081 N N . GLY A 1 349 ? 9.078 37.945 -7.969 1 30.262 306 GLY A N 1
ATOM 2082 C CA . GLY A 1 349 ? 9.313 36.661 -7.272 1 28.758 306 GLY A CA 1
ATOM 2083 C C . GLY A 1 349 ? 10.757 36.53 -6.768 1 29.113 306 GLY A C 1
ATOM 2084 O O . GLY A 1 349 ? 10.977 36.145 -5.619 1 30.336 306 GLY A O 1
ATOM 2085 N N . ARG A 1 350 ? 11.69 37.054 -7.573 1 30.965 307 ARG A N 1
ATOM 2086 C CA . ARG A 1 350 ? 13.117 37.09 -7.316 1 34.552 307 ARG A CA 1
ATOM 2087 C C . ARG A 1 350 ? 13.408 38.035 -6.166 1 33.406 307 ARG A C 1
ATOM 2088 O O . ARG A 1 350 ? 14.097 37.686 -5.224 1 30.723 307 ARG A O 1
ATOM 2096 N N . SER A 1 351 ? 12.783 39.207 -6.212 1 33.429 308 SER A N 1
ATOM 2097 C CA . SER A 1 351 ? 12.981 40.146 -5.144 1 33.644 308 SER A CA 1
ATOM 2098 C C . SER A 1 351 ? 12.59 39.543 -3.786 1 31.752 308 SER A C 1
ATOM 2099 O O . SER A 1 351 ? 13.357 39.716 -2.831 1 29.077 308 SER A O 1
ATOM 2102 N N . LEU A 1 352 ? 11.407 38.868 -3.716 1 30.352 309 LEU A N 1
ATOM 2103 C CA . LEU A 1 352 ? 10.831 38.303 -2.507 1 28.264 309 LEU A CA 1
ATOM 2104 C C . LEU A 1 352 ? 11.734 37.176 -1.978 1 31.849 309 LEU A C 1
ATOM 2105 O O . LEU A 1 352 ? 11.985 37.077 -0.773 1 32.475 309 LEU A O 1
ATOM 2110 N N . VAL A 1 353 ? 12.245 36.328 -2.882 1 28.81 310 VAL A N 1
ATOM 2111 C CA . VAL A 1 353 ? 13.161 35.273 -2.465 1 33.433 310 VAL A CA 1
ATOM 2112 C C . VAL A 1 353 ? 14.4 35.901 -1.805 1 36.675 310 VAL A C 1
ATOM 2113 O O . VAL A 1 353 ? 14.799 35.488 -0.715 1 35.728 310 VAL A O 1
ATOM 2117 N N . ARG A 1 354 ? 15.026 36.886 -2.484 1 37.367 311 ARG A N 1
ATOM 2118 C CA . ARG A 1 354 ? 16.296 37.451 -2.041 1 37.907 311 ARG A CA 1
ATOM 2119 C C . ARG A 1 354 ? 16.154 37.967 -0.621 1 37.813 311 ARG A C 1
ATOM 2120 O O . ARG A 1 354 ? 16.976 37.699 0.244 1 38.973 311 ARG A O 1
ATOM 2128 N N . CYS A 1 355 ? 15.043 38.656 -0.409 1 36.056 312 CYS A N 1
ATOM 2129 C CA . CYS A 1 355 ? 14.581 39.223 0.83 1 36.169 312 CYS A CA 1
ATOM 2130 C C . CYS A 1 355 ? 14.295 38.172 1.916 1 37.828 312 CYS A C 1
ATOM 2131 O O . CYS A 1 355 ? 14.779 38.303 3.057 1 36.733 312 CYS A O 1
ATOM 2134 N N . ALA A 1 356 ? 13.526 37.118 1.567 1 34.073 313 ALA A N 1
ATOM 2135 C CA . ALA A 1 356 ? 13.228 36.013 2.489 1 32.585 313 ALA A CA 1
ATOM 2136 C C . ALA A 1 356 ? 14.506 35.341 2.991 1 37.049 313 ALA A C 1
ATOM 2137 O O . ALA A 1 356 ? 14.571 34.89 4.143 1 43.805 313 ALA A O 1
ATOM 2139 N N . LEU A 1 357 ? 15.535 35.359 2.137 1 36.462 314 LEU A N 1
ATOM 2140 C CA . LEU A 1 357 ? 16.799 34.69 2.384 1 40.164 314 LEU A CA 1
ATOM 2141 C C . LEU A 1 357 ? 17.816 35.55 3.139 1 44.023 314 LEU A C 1
ATOM 2142 O O . LEU A 1 357 ? 18.837 35.036 3.585 1 51.219 314 LEU A O 1
ATOM 2147 N N . GLY A 1 358 ? 17.524 36.833 3.349 1 42.998 315 GLY A N 1
ATOM 2148 C CA . GLY A 1 358 ? 18.344 37.631 4.248 1 45.482 315 GLY A CA 1
ATOM 2149 C C . GLY A 1 358 ? 19.043 38.823 3.588 1 48.953 315 GLY A C 1
ATOM 2150 O O . GLY A 1 358 ? 20 39.347 4.174 1 51.762 315 GLY A O 1
ATOM 2151 N N . GLU A 1 359 ? 18.57 39.24 2.39 1 49.402 316 GLU A N 1
ATOM 2152 C CA . GLU A 1 359 ? 18.894 40.554 1.832 1 55.077 316 GLU A CA 1
ATOM 2153 C C . GLU A 1 359 ? 18.187 41.629 2.665 1 54.582 316 GLU A C 1
ATOM 2154 O O . GLU A 1 359 ? 16.958 41.685 2.676 1 53.155 316 GLU A O 1
ATOM 2160 N N . THR A 1 360 ? 18.995 42.391 3.427 1 57.139 317 THR A N 1
ATOM 2161 C CA . THR A 1 360 ? 18.66 43.66 4.062 1 64.118 317 THR A CA 1
ATOM 2162 C C . THR A 1 360 ? 19.098 44.824 3.16 1 76.712 317 THR A C 1
ATOM 2163 O O . THR A 1 360 ? 20.147 44.751 2.489 1 73.404 317 THR A O 1
ATOM 2167 N N . LEU A 1 361 ? 18.274 45.894 3.195 1 75.683 318 LEU A N 1
ATOM 2168 C CA . LEU A 1 361 ? 18.608 47.251 2.765 1 75.776 318 LEU A CA 1
ATOM 2169 C C . LEU A 1 361 ? 19.591 47.867 3.764 1 79.368 318 LEU A C 1
ATOM 2170 O O . LEU A 1 361 ? 20.492 48.595 3.348 1 94.564 318 LEU A O 1
ATOM 2175 N N . LEU A 1 362 ? 19.37 47.591 5.069 1 82.16 319 LEU A N 1
ATOM 2176 C CA . LEU A 1 362 ? 20.144 48.082 6.209 1 83.261 319 LEU A CA 1
ATOM 2177 C C . LEU A 1 362 ? 21.339 47.141 6.515 1 82.888 319 LEU A C 1
ATOM 2178 O O . LEU A 1 362 ? 21.228 46.261 7.418 1 76.386 319 LEU A O 1
#

Solvent-accessible surface area: 12477 Å² total; per-residue (Å²): 228,32,41,112,92,16,84,54,22,35,97,103,79,18,0,0,6,1,5,6,37,27,87,17,26,86,0,2,71,61,0,22,126,41,25,0,44,91,22,0,101,116,51,69,26,80,38,49,44,84,24,50,134,48,32,125,208,86,126,47,110,79,44,66,130,4,108,94,3,41,53,0,7,164,16,0,104,66,0,4,71,65,0,79,49,19,6,64,123,11,10,5,0,0,1,0,0,0,12,0,0,0,0,0,0,0,0,11,0,0,4,117,32,30,85,101,0,0,0,0,0,0,1,7,61,0,7,0,11,4,9,75,51,6,154,78,2,63,1,45,18,2,0,0,0,3,0,26,37,31,112,26,12,56,62,162,58,16,64,78,1,74,55,12,153,80,23,5,109,43,96,7,0,0,0,0,0,12,89,86,23,78,81,22,6,155,136,18,14,74,91,40,124,13,78,32,5,26,21,138,58,3,116,128,91,30,23,33,84,0,3,93,59,0,10,66,67,2,1,88,109,32,98,70,7,0,0,0,0,0,0,11,39,0,8,9,112,105,36,141,95,33,9,0,72,64,199,38,0,30,83,0,0,44,6,0,18,133,5,50,0,7,1,2,0,0,0,0,32,0,78,74,114,113,13,10,59,20,0,63,19,0,0,48,1,3,10,45,69,87,160,142

InterPro domains:
  IPR006035 Ureohydrolase [PF00491] (41-339)
  IPR006035 Ureohydrolase [PR00116] (134-149)
  IPR006035 Ureohydrolase [PR00116] (157-184)
  IPR006035 Ureohydrolase [PR00116] (214-232)
  IPR006035 Ureohydrolase [PR00116] (264-293)
  IPR006035 Ureohydrolase [PR00116] (299-313)
  IPR006035 Ureohydrolase [PS51409] (27-345)
  IPR006035 Ureohydrolase [PTHR43782] (31-344)
  IPR014033 Arginase [TIGR01229] (43-345)
  IPR014033 Arginase [cd09989] (42-339)
  IPR020855 Ureohydrolase, manganese-binding site [PS01053] (267-288)
  IPR023696 Ureohydrolase domain superfamily [SSF52768] (41-321)
  IPR036388 Winged helix-like DNA-binding domain superfamily [G3DSA:1.10.10.10] (4-35)

Secondary structure (DSSP, 8-state):
---SS-SSS-SS-EEEEEEE------HHHHHHHTTHHHHHHHTT-EEE---TTS--------STT-BSHHHHHHHHHHHHHHHHHHHTTTEEEEEEES-GGGHHHHHHHHHHH-TT-EEEEE-SS-----TTT-SS-BGGG-HHHHHTT-TT--TTTSGGG-S------TTSEEEEEE----HHHHHHHHHTT-EEEEHHHHHHH-HHHHHHHHHHHH-TTS-S-EEEEEEGGGB-TT----SB-HHHHHHHHHHHHHHT-EEEEEEE------HHHHHHHHHHHHTT----

Sequence (292 aa):
MSPATSPFLATPRRTAGIVGCPFSGDTGPLQLIESGLLNDIENLGWTVDFAGADALADTPDPDIGRLKQPRLVSRVTKDVADRVYAHASKGQLTVTLGGDHSLAMGTVSGTFKAYPEACLIWVDAHADINTPHTTESGNLHGCPVSFLLGLDGTSSEEIPEFSWIKPCLKPERIVYIGLRDIDAGERKILKDNNIKCFSMFHVDKYGIGKVVEMALDHVNPDRTRPIHLSFDVDALDPSVVRGGLTFREGHYICEAIAETNLLVSLDIMEINPAQTVDVGRSLVRCALGETLL

Radius of gyration: 17.59 Å; Cα contacts (8 Å, |Δi|>4): 643; chains: 1; bounding box: 47×43×40 Å

Foldseek 3Di:
DFDPAAPQADPQAEEEEAAEEDDLACLSLVLVVVCLQVLCVVLSYHYDDPDSVPHYDDDDDDDQLARSNLVLLVRLCVLLVSLLVQRVHRYQYEYEEAALLSVLSNVNSNCVSFLQAAEEAEAQADLPDASVRDDRHSNRSPNLVLLCVHPCNDCVNSVSNVVGDNRHQQLRYEYAQHDDYDPSRVVVCVVRVHHYHHLVNCVVPNLVVVLVVVCCRNPVPLPHAYAYEHEPNQDAPVLVRRHDHLVSLLCSLQVQLSSNRYRYYYYYNRHPVHCSVSSSSSVSNNSRDDPD